Protein 3GFO (pdb70)

Sequence (251 aa):
EDYILKVEELNYNYSDGTHALKGINMNIKRGEVTAILGGNGVGKSTLFQNFNGILKPSSGRILFDNKPIDYSRKGIMKLRESIGIVFQDPDNQLFSASVYQDVSFGAVNMKLPEDEIRKRVDNALKRTGIEHLKDKPTHCLSFGQKKRRVAIAGVLVMEPKVLILDEPTAGLDPMGVSEEIMKLLVEMQKELGITIIIATH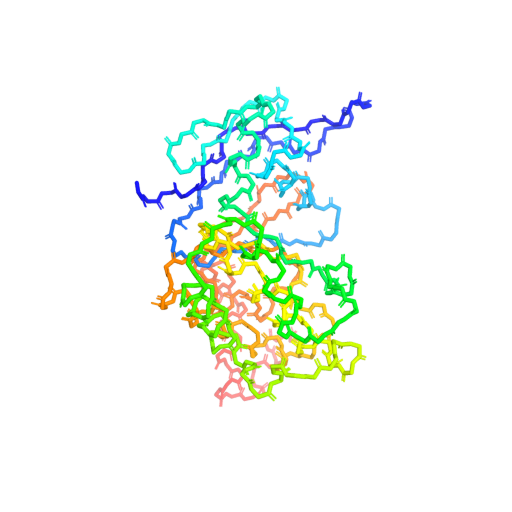DIDIVPLYCDNVFVMKEGRVILQGNPKEVFAEKEVIRKVNLRLPRIGHLMEI

CATH classification: 3.40.50.300

Solvent-accessible surface area: 13291 Å² total; per-residue (Å²): 97,107,68,1,0,35,2,60,100,0,42,23,51,87,128,120,44,79,120,18,1,53,37,1,68,2,68,0,87,82,32,39,2,0,0,0,0,11,40,137,80,17,17,28,76,9,0,22,56,0,0,11,11,100,29,123,4,65,62,42,118,3,16,11,31,80,123,91,17,81,87,62,190,143,7,24,89,130,8,103,119,13,9,8,57,0,88,80,50,0,82,106,49,29,108,97,32,24,0,56,107,13,1,7,114,22,0,89,118,80,202,40,88,92,95,90,17,125,144,55,0,50,57,3,2,134,69,0,46,2,96,137,9,78,121,104,50,5,130,76,16,65,64,12,55,36,0,20,0,3,0,0,18,22,14,2,71,110,13,88,0,0,6,0,62,14,0,20,24,62,38,88,76,139,9,6,23,102,0,0,124,30,0,38,77,0,23,155,102,72,46,10,1,0,0,0,9,2,100,29,93,107,35,0,4,70,65,10,71,15,0,6,25,3,122,124,2,124,32,93,98,104,22,64,5,102,135,34,41,48,145,56,17,81,45,88,112,40,50,137,202,105,63,123,50,0,86,68,106,103,178

Radius of gyration: 19.28 Å; Cα contacts (8 Å, |Δi|>4): 465; chains: 1; bounding box: 46×48×52 Å

Nearest PDB structures (foldseek):
  3gfo-assembly1_A  TM=1.004E+00  e=2.307E-52  Clostridium perfringens ATCC 13124
  5x40-assembly1_B  TM=8.269E-01  e=1.815E-27  Rhodobacter capsulatus
  5x41-assembly2_D  TM=8.631E-01  e=3.582E-26  Rhodobacter capsulatus
  5x41-assembly1_B  TM=8.978E-01  e=2.276E-25  Rhodobacter capsulatus
  1oxv-assembly3_D  TM=9.050E-01  e=1.499E-20  Saccharolobus solfataricus

Structure (mmCIF, N/CA/C/O backbone):
data_3GFO
#
_entry.id   3GFO
#
_cell.length_a   113.701
_cell.length_b   57.578
_cell.length_c   41.245
_cell.angle_alpha   90.000
_cell.angle_beta   103.390
_cell.angle_gamma   90.000
#
_symmetry.space_group_name_H-M   'C 1 2 1'
#
loop_
_entity.id
_entity.type
_entity.pdbx_description
1 polymer 'Cobalt import ATP-binding protein cbiO 1'
2 non-polymer 'SULFATE ION'
3 water water
#
loop_
_atom_site.group_PDB
_atom_site.id
_atom_site.type_symbol
_atom_site.label_atom_id
_atom_site.label_alt_id
_atom_site.label_comp_id
_atom_site.label_asym_id
_atom_site.label_entity_id
_atom_site.label_seq_id
_atom_site.pdbx_PDB_ins_code
_atom_site.Cartn_x
_atom_site.Cartn_y
_atom_site.Cartn_z
_atom_site.occupancy
_atom_site.B_iso_or_equiv
_atom_site.auth_seq_id
_atom_site.auth_comp_id
_atom_site.auth_asym_id
_atom_site.auth_atom_id
_atom_site.pdbx_PDB_model_num
ATOM 1 N N . GLU A 1 4 ? -15.457 -8.539 -22.973 1.00 51.70 2 GLU A N 1
ATOM 2 C CA . GLU A 1 4 ? -16.670 -9.147 -22.341 1.00 51.53 2 GLU A CA 1
ATOM 3 C C . GLU A 1 4 ? -16.491 -9.399 -20.830 1.00 51.21 2 GLU A C 1
ATOM 4 O O . GLU A 1 4 ? -17.476 -9.718 -20.132 1.00 51.36 2 GLU A O 1
ATOM 6 N N . ASP A 1 5 ? -15.248 -9.267 -20.339 1.00 49.92 3 ASP A N 1
ATOM 7 C CA . ASP A 1 5 ? -14.950 -9.375 -18.898 1.00 48.44 3 ASP A CA 1
ATOM 8 C C . ASP A 1 5 ? -15.526 -8.161 -18.151 1.00 46.35 3 ASP A C 1
ATOM 9 O O . ASP A 1 5 ? -16.289 -8.330 -17.204 1.00 45.88 3 ASP A O 1
ATOM 14 N N . TYR A 1 6 ? -15.175 -6.949 -18.577 1.00 44.13 4 TYR A N 1
ATOM 15 C CA . TYR A 1 6 ? -15.538 -5.754 -17.804 1.00 42.82 4 TYR A CA 1
ATOM 16 C C . TYR A 1 6 ? -16.659 -4.910 -18.390 1.00 41.97 4 TYR A C 1
ATOM 17 O O . TYR A 1 6 ? -16.522 -4.321 -19.464 1.00 42.19 4 TYR A O 1
ATOM 26 N N . ILE A 1 7 ? -17.755 -4.826 -17.650 1.00 40.35 5 ILE A N 1
ATOM 27 C CA . ILE A 1 7 ? -18.847 -3.955 -18.024 1.00 39.73 5 ILE A CA 1
ATOM 28 C C . ILE A 1 7 ? -18.541 -2.433 -17.776 1.00 39.16 5 ILE A C 1
ATOM 29 O O . ILE A 1 7 ? -19.074 -1.581 -18.481 1.00 39.50 5 ILE A O 1
ATOM 34 N N . LEU A 1 8 ? -17.664 -2.116 -16.811 1.00 37.49 6 LEU A N 1
ATOM 35 C CA . LEU A 1 8 ? -17.098 -0.770 -16.628 1.00 36.61 6 LEU A CA 1
ATOM 36 C C . LEU A 1 8 ? -15.606 -0.841 -16.329 1.00 36.10 6 LEU A C 1
ATOM 37 O O . LEU A 1 8 ? -15.181 -1.592 -15.448 1.00 35.05 6 LEU A O 1
ATOM 42 N N . LYS A 1 9 ? -14.821 -0.045 -17.049 1.00 35.49 7 LYS A N 1
ATOM 43 C CA . LYS A 1 9 ? -13.440 0.195 -16.673 1.00 36.10 7 LYS A CA 1
ATOM 44 C C . LYS A 1 9 ? -13.332 1.684 -16.464 1.00 35.51 7 LYS A C 1
ATOM 45 O O . LYS A 1 9 ? -13.673 2.475 -17.356 1.00 34.79 7 LYS A O 1
ATOM 51 N N . VAL A 1 10 ? -12.885 2.045 -15.261 1.00 35.00 8 VAL A N 1
ATOM 52 C CA . VAL A 1 10 ? -12.578 3.418 -14.915 1.00 34.64 8 VAL A CA 1
ATOM 53 C C . VAL A 1 10 ? -11.059 3.567 -14.978 1.00 34.78 8 VAL A C 1
ATOM 54 O O . VAL A 1 10 ? -10.332 2.924 -14.220 1.00 33.89 8 VAL A O 1
ATOM 58 N N . GLU A 1 11 ? -10.584 4.403 -15.889 1.00 35.27 9 GLU A N 1
ATOM 59 C CA . GLU A 1 11 ? -9.141 4.542 -16.104 1.00 36.94 9 GLU A CA 1
ATOM 60 C C . GLU A 1 11 ? -8.656 5.918 -15.685 1.00 36.73 9 GLU A C 1
ATOM 61 O O . GLU A 1 11 ? -9.087 6.909 -16.256 1.00 35.89 9 GLU A O 1
ATOM 67 N N . GLU A 1 12 ? -7.750 5.962 -14.708 1.00 38.01 10 GLU A N 1
ATOM 68 C CA . GLU A 1 12 ? -7.210 7.230 -14.145 1.00 39.46 10 GLU A CA 1
ATOM 69 C C . GLU A 1 12 ? -8.229 8.381 -14.055 1.00 39.14 10 GLU A C 1
ATOM 70 O O . GLU A 1 12 ? -8.000 9.495 -14.565 1.00 39.64 10 GLU A O 1
ATOM 76 N N . LEU A 1 13 ? -9.358 8.112 -13.410 1.00 39.17 11 LEU A N 1
ATOM 77 C CA . LEU A 1 13 ? -10.417 9.097 -13.363 1.00 39.09 11 LEU A CA 1
ATOM 78 C C . LEU A 1 13 ? -10.196 10.130 -12.286 1.00 39.13 11 LEU A C 1
ATOM 79 O O . LEU A 1 13 ? -9.923 9.797 -11.123 1.00 38.57 11 LEU A O 1
ATOM 84 N N . ASN A 1 14 ? -10.370 11.383 -12.699 1.00 38.83 12 ASN A N 1
ATOM 85 C CA . ASN A 1 14 ? -10.409 12.501 -11.779 1.00 39.03 12 ASN A CA 1
ATOM 86 C C . ASN A 1 14 ? -11.688 13.292 -11.946 1.00 38.90 12 ASN A C 1
ATOM 87 O O . ASN A 1 14 ? -12.195 13.483 -13.052 1.00 38.26 12 ASN A O 1
ATOM 92 N N . TYR A 1 15 ? -12.238 13.715 -10.827 1.00 38.98 13 TYR A N 1
ATOM 93 C CA . TYR A 1 15 ? -13.343 14.622 -10.914 1.00 39.94 13 TYR A CA 1
ATOM 94 C C . TYR A 1 15 ? -13.185 15.796 -9.955 1.00 40.16 13 TYR A C 1
ATOM 95 O O . TYR A 1 15 ? -12.924 15.611 -8.766 1.00 40.23 13 TYR A O 1
ATOM 104 N N . ASN A 1 16 ? -13.353 16.993 -10.504 1.00 40.73 14 ASN A N 1
ATOM 105 C CA . ASN A 1 16 ? -13.404 18.228 -9.729 1.00 41.03 14 ASN A CA 1
ATOM 106 C C . ASN A 1 16 ? -14.717 18.923 -10.015 1.00 41.27 14 ASN A C 1
ATOM 107 O O . ASN A 1 16 ? -15.114 19.039 -11.171 1.00 40.73 14 ASN A O 1
ATOM 112 N N . TYR A 1 17 ? -15.403 19.359 -8.961 1.00 41.44 15 TYR A N 1
ATOM 113 C CA . TYR A 1 17 ? -16.588 20.188 -9.129 1.00 42.27 15 TYR A CA 1
ATOM 114 C C . TYR A 1 17 ? -16.229 21.498 -9.816 1.00 42.62 15 TYR A C 1
ATOM 115 O O . TYR A 1 17 ? -15.057 21.883 -9.864 1.00 42.36 15 TYR A O 1
ATOM 124 N N . SER A 1 18 ? -17.241 22.163 -10.363 1.00 43.83 16 SER A N 1
ATOM 125 C CA . SER A 1 18 ? -17.027 23.389 -11.136 1.00 45.12 16 SER A CA 1
ATOM 126 C C . SER A 1 18 ? -16.506 24.542 -10.263 1.00 45.55 16 SER A C 1
ATOM 127 O O . SER A 1 18 ? -15.871 25.475 -10.781 1.00 45.69 16 SER A O 1
ATOM 130 N N . ASP A 1 19 ? -16.739 24.459 -8.946 1.00 45.53 17 ASP A N 1
ATOM 131 C CA . ASP A 1 19 ? -16.126 25.406 -8.005 1.00 45.70 17 ASP A CA 1
ATOM 132 C C . ASP A 1 19 ? -14.612 25.148 -7.797 1.00 45.31 17 ASP A C 1
ATOM 133 O O . ASP A 1 19 ? -13.934 25.955 -7.167 1.00 44.97 17 ASP A O 1
ATOM 138 N N . GLY A 1 20 ? -14.092 24.035 -8.323 1.00 44.81 18 GLY A N 1
ATOM 139 C CA . GLY A 1 20 ? -12.667 23.691 -8.168 1.00 44.46 18 GLY A CA 1
ATOM 140 C C . GLY A 1 20 ? -12.353 22.614 -7.122 1.00 44.53 18 GLY A C 1
ATOM 141 O O . GLY A 1 20 ? -11.210 22.150 -7.040 1.00 44.41 18 GLY A O 1
ATOM 142 N N . THR A 1 21 ? -13.350 22.235 -6.312 1.00 43.92 19 THR A N 1
ATOM 143 C CA . THR A 1 21 ? -13.224 21.116 -5.366 1.00 43.91 19 THR A CA 1
ATOM 144 C C . THR A 1 21 ? -12.841 19.777 -6.058 1.00 43.90 19 THR A C 1
ATOM 145 O O . THR A 1 21 ? -13.610 19.251 -6.876 1.00 43.93 19 THR A O 1
ATOM 149 N N . HIS A 1 22 ? -11.657 19.253 -5.714 1.00 43.59 20 HIS A N 1
ATOM 150 C CA . HIS A 1 22 ? -11.154 17.945 -6.173 1.00 44.02 20 HIS A CA 1
ATOM 151 C C . HIS A 1 22 ? -11.868 16.800 -5.457 1.00 43.12 20 HIS A C 1
ATOM 152 O O . HIS A 1 22 ? -11.577 16.515 -4.306 1.00 43.84 20 HIS A O 1
ATOM 159 N N . ALA A 1 23 ? -12.794 16.132 -6.120 1.00 42.37 21 ALA A N 1
ATOM 160 C CA . ALA A 1 23 ? -13.600 15.106 -5.438 1.00 40.96 21 ALA A CA 1
ATOM 161 C C . ALA A 1 23 ? -13.061 13.669 -5.606 1.00 40.37 21 ALA A C 1
ATOM 162 O O . ALA A 1 23 ? -12.989 12.915 -4.636 1.00 40.91 21 ALA A O 1
ATOM 164 N N . LEU A 1 24 ? -12.664 13.300 -6.818 1.00 39.37 22 LEU A N 1
ATOM 165 C CA . LEU A 1 24 ? -12.123 11.956 -7.083 1.00 38.43 22 LEU A CA 1
ATOM 166 C C . LEU A 1 24 ? -10.728 12.068 -7.658 1.00 38.39 22 LEU A C 1
ATOM 167 O O . LEU A 1 24 ? -10.473 12.892 -8.544 1.00 38.25 22 LEU A O 1
ATOM 172 N N . LYS A 1 25 ? -9.828 11.236 -7.161 1.00 38.59 23 LYS A N 1
ATOM 173 C CA . LYS A 1 25 ? -8.439 11.302 -7.563 1.00 39.83 23 LYS A CA 1
ATOM 174 C C . LYS A 1 25 ? -7.890 9.955 -8.049 1.00 39.85 23 LYS A C 1
ATOM 175 O O . LYS A 1 25 ? -8.040 8.921 -7.365 1.00 39.60 23 LYS A O 1
ATOM 181 N N . GLY A 1 26 ? -7.258 9.983 -9.225 1.00 39.67 24 GLY A N 1
ATOM 182 C CA . GLY A 1 26 ? -6.661 8.793 -9.857 1.00 39.55 24 GLY A CA 1
ATOM 183 C C . GLY A 1 26 ? -7.372 7.471 -9.607 1.00 39.05 24 GLY A C 1
ATOM 184 O O . GLY A 1 26 ? -6.750 6.478 -9.188 1.00 39.93 24 GLY A O 1
ATOM 185 N N . ILE A 1 27 ? -8.674 7.452 -9.861 1.00 37.86 25 ILE A N 1
ATOM 186 C CA . ILE A 1 27 ? -9.460 6.245 -9.657 1.00 36.95 25 ILE A CA 1
ATOM 187 C C . ILE A 1 27 ? -9.336 5.269 -10.826 1.00 36.61 25 ILE A C 1
ATOM 188 O O . ILE A 1 27 ? -9.625 5.612 -11.978 1.00 36.03 25 ILE A O 1
ATOM 193 N N . ASN A 1 28 ? -8.873 4.065 -10.486 1.00 36.42 26 ASN A N 1
ATOM 194 C CA . ASN A 1 28 ? -8.815 2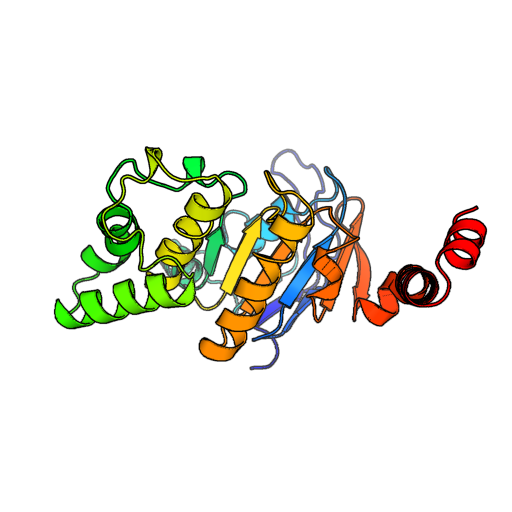.912 -11.371 1.00 36.42 26 ASN A CA 1
ATOM 195 C C . ASN A 1 28 ? -9.645 1.765 -10.817 1.00 35.84 26 ASN A C 1
ATOM 196 O O . ASN A 1 28 ? -9.400 1.288 -9.729 1.00 36.09 26 ASN A O 1
ATOM 201 N N . MET A 1 29 ? -10.638 1.331 -11.578 1.00 35.19 27 MET A N 1
ATOM 202 C CA . MET A 1 29 ? -11.654 0.432 -11.059 1.00 34.16 27 MET A CA 1
ATOM 203 C C . MET A 1 29 ? -12.094 -0.438 -12.217 1.00 33.76 27 MET A C 1
ATOM 204 O O . MET A 1 29 ? -12.507 0.075 -13.250 1.00 33.74 27 MET A O 1
ATOM 209 N N . ASN A 1 30 ? -11.963 -1.752 -12.076 1.00 33.65 28 ASN A N 1
ATOM 210 C CA . ASN A 1 30 ? -12.402 -2.658 -13.125 1.00 33.12 28 ASN A CA 1
ATOM 211 C C . ASN A 1 30 ? -13.542 -3.513 -12.615 1.00 33.29 28 ASN A C 1
ATOM 212 O O . ASN A 1 30 ? -13.333 -4.372 -11.762 1.00 33.94 28 ASN A O 1
ATOM 217 N N . ILE A 1 31 ? -14.742 -3.282 -13.142 1.00 33.01 29 ILE A N 1
ATOM 218 C CA . ILE A 1 31 ? -15.938 -3.961 -12.677 1.00 32.76 29 ILE A CA 1
ATOM 219 C C . ILE A 1 31 ? -16.403 -5.072 -13.630 1.00 32.98 29 ILE A C 1
ATOM 220 O O . ILE A 1 31 ? -16.740 -4.821 -14.807 1.00 32.71 29 ILE A O 1
ATOM 225 N N . LYS A 1 32 ? -16.408 -6.302 -13.112 1.00 32.29 30 LYS A N 1
ATOM 226 C CA . LYS A 1 32 ? -16.637 -7.450 -13.959 1.00 32.29 30 LYS A CA 1
ATOM 227 C C . LYS A 1 32 ? -18.111 -7.619 -14.280 1.00 31.73 30 LYS A C 1
ATOM 228 O O . LYS A 1 32 ? -18.983 -7.399 -13.430 1.00 32.19 30 LYS A O 1
ATOM 234 N N . ARG A 1 33 ? -18.369 -7.998 -15.523 1.00 30.94 31 ARG A N 1
ATOM 235 C CA . ARG A 1 33 ? -19.693 -8.356 -15.989 1.00 31.11 31 ARG A CA 1
ATOM 236 C C . ARG A 1 33 ? -20.215 -9.532 -15.193 1.00 30.01 31 ARG A C 1
ATOM 237 O O . ARG A 1 33 ? -19.472 -10.441 -14.891 1.00 29.86 31 ARG A O 1
ATOM 245 N N . GLY A 1 34 ? -21.495 -9.499 -14.837 1.00 30.06 32 GLY A N 1
ATOM 246 C CA . GLY A 1 34 ? -22.164 -10.624 -14.156 1.00 29.29 32 GLY A CA 1
ATOM 247 C C . GLY A 1 34 ? -21.650 -10.994 -12.765 1.00 29.38 32 GLY A C 1
ATOM 248 O O . GLY A 1 34 ? -21.860 -12.111 -12.314 1.00 28.84 32 GLY A O 1
ATOM 249 N N . GLU A 1 35 ? -20.974 -10.059 -12.098 1.00 28.83 33 GLU A N 1
ATOM 250 C CA . GLU A 1 35 ? -20.606 -10.186 -10.693 1.00 28.90 33 GLU A CA 1
ATOM 251 C C . GLU A 1 35 ? -21.405 -9.198 -9.834 1.00 28.41 33 GLU A C 1
ATOM 252 O O . GLU A 1 35 ? -22.022 -8.237 -10.354 1.00 28.17 33 GLU A O 1
ATOM 258 N N . VAL A 1 36 ? -21.387 -9.434 -8.524 1.00 27.20 34 VAL A N 1
ATOM 259 C CA . VAL A 1 36 ? -21.835 -8.434 -7.567 1.00 26.59 34 VAL A CA 1
ATOM 260 C C . VAL A 1 36 ? -20.634 -7.733 -6.997 1.00 27.08 34 VAL A C 1
ATOM 261 O O . VAL A 1 36 ? -19.812 -8.348 -6.320 1.00 27.91 34 VAL A O 1
ATOM 265 N N . THR A 1 37 ? -20.559 -6.431 -7.263 1.00 27.61 35 THR A N 1
ATOM 266 C CA . THR A 1 37 ? -19.501 -5.578 -6.781 1.00 27.71 35 THR A CA 1
ATOM 267 C C . THR A 1 37 ? -20.130 -4.524 -5.852 1.00 28.70 35 THR A C 1
ATOM 268 O O . THR A 1 37 ? -21.200 -3.977 -6.156 1.00 28.83 35 THR A O 1
ATOM 272 N N . ALA A 1 38 ? -19.451 -4.228 -4.746 1.00 28.18 36 ALA A N 1
ATOM 273 C CA . ALA A 1 38 ? -19.829 -3.137 -3.889 1.00 28.43 36 ALA A CA 1
ATOM 274 C C . ALA A 1 38 ? -18.710 -2.112 -3.710 1.00 28.90 36 ALA A C 1
ATOM 275 O O . ALA A 1 38 ? -17.521 -2.450 -3.707 1.00 28.13 36 ALA A O 1
ATOM 277 N N . ILE A 1 39 ? -19.133 -0.854 -3.567 1.00 28.62 37 ILE A N 1
ATOM 278 C CA . ILE A 1 39 ? -18.270 0.271 -3.258 1.00 28.77 37 ILE A CA 1
ATOM 279 C C . ILE A 1 39 ? -18.627 0.745 -1.857 1.00 28.88 37 ILE A C 1
ATOM 280 O O . ILE A 1 39 ? -19.765 1.126 -1.594 1.00 29.31 37 ILE A O 1
ATOM 285 N N . LEU A 1 40 ? -17.641 0.688 -0.970 1.00 28.86 38 LEU A N 1
ATOM 286 C CA . LEU A 1 40 ? -17.851 0.773 0.450 1.00 29.97 38 LEU A CA 1
ATOM 287 C C . LEU A 1 40 ? -17.151 1.979 1.039 1.00 30.51 38 LEU A C 1
ATOM 288 O O . LEU A 1 40 ? -16.098 2.401 0.566 1.00 31.00 38 LEU A O 1
ATOM 293 N N . GLY A 1 41 ? -17.725 2.508 2.104 1.00 31.68 39 GLY A N 1
ATOM 294 C CA . GLY A 1 41 ? -17.156 3.665 2.770 1.00 32.26 39 GLY A CA 1
ATOM 295 C C . GLY A 1 41 ? -18.270 4.436 3.407 1.00 33.57 39 GLY A C 1
ATOM 296 O O . GLY A 1 41 ? -19.428 4.383 2.945 1.00 33.70 39 GLY A O 1
ATOM 297 N N . GLY A 1 42 ? -17.930 5.172 4.461 1.00 34.21 40 GLY A N 1
ATOM 298 C CA . GLY A 1 42 ? -18.881 6.059 5.091 1.00 34.63 40 GLY A CA 1
ATOM 299 C C . GLY A 1 42 ? -19.084 7.258 4.203 1.00 35.79 40 GLY A C 1
ATOM 300 O O . GLY A 1 42 ? -18.365 7.450 3.210 1.00 35.55 40 GLY A O 1
ATOM 301 N N . ASN A 1 43 ? -20.077 8.059 4.565 1.00 36.67 41 ASN A N 1
ATOM 302 C CA . ASN A 1 43 ? -20.352 9.353 3.940 1.00 37.95 41 ASN A CA 1
ATOM 303 C C . ASN A 1 43 ? -19.107 10.195 3.660 1.00 37.66 41 ASN A C 1
ATOM 304 O O . ASN A 1 43 ? -18.141 10.115 4.408 1.00 37.92 41 ASN A O 1
ATOM 309 N N . GLY A 1 44 ? -19.159 11.030 2.619 1.00 37.33 42 GLY A N 1
ATOM 310 C CA . GLY A 1 44 ? -18.094 12.000 2.345 1.00 37.05 42 GLY A CA 1
ATOM 311 C C . GLY A 1 44 ? -16.917 11.366 1.640 1.00 37.19 42 GLY A C 1
ATOM 312 O O . GLY A 1 44 ? -15.918 12.012 1.329 1.00 37.55 42 GLY A O 1
ATOM 313 N N . VAL A 1 45 ? -17.050 10.078 1.372 1.00 37.18 43 VAL A N 1
ATOM 314 C CA . VAL A 1 45 ? -15.984 9.304 0.796 1.00 36.18 43 VAL A CA 1
ATOM 315 C C . VAL A 1 45 ? -15.964 9.470 -0.737 1.00 36.13 43 VAL A C 1
ATOM 316 O O . VAL A 1 45 ? -14.908 9.390 -1.363 1.00 36.09 43 VAL A O 1
ATOM 320 N N . GLY A 1 46 ? -17.124 9.749 -1.332 1.00 35.75 44 GLY A N 1
ATOM 321 C CA . GLY A 1 46 ? -17.189 10.121 -2.753 1.00 35.05 44 GLY A CA 1
ATOM 322 C C . GLY A 1 46 ? -17.965 9.147 -3.635 1.00 34.95 44 GLY A C 1
ATOM 323 O O . GLY A 1 46 ? -17.901 9.219 -4.868 1.00 35.88 44 GLY A O 1
ATOM 324 N N . LYS A 1 47 ? -18.704 8.243 -3.002 1.00 34.28 45 LYS A N 1
ATOM 325 C CA . LYS A 1 47 ? -19.521 7.222 -3.680 1.00 33.14 45 LYS A CA 1
ATOM 326 C C . LYS A 1 47 ? -20.534 7.825 -4.648 1.00 33.27 45 LYS A C 1
ATOM 327 O O . LYS A 1 47 ? -20.636 7.378 -5.792 1.00 32.68 45 LYS A O 1
ATOM 333 N N . SER A 1 48 ? -21.266 8.854 -4.225 1.00 33.24 46 SER A N 1
ATOM 334 C CA . SER A 1 48 ? -22.214 9.453 -5.168 1.00 34.51 46 SER A CA 1
ATOM 335 C C . SER A 1 48 ? -21.527 10.134 -6.345 1.00 33.88 46 SER A C 1
ATOM 336 O O . SER A 1 48 ? -22.052 10.109 -7.463 1.00 34.40 46 SER A O 1
ATOM 339 N N . THR A 1 49 ? -20.360 10.727 -6.105 1.00 33.32 47 THR A N 1
ATOM 340 C CA . THR A 1 49 ? -19.626 11.368 -7.193 1.00 33.31 47 THR A CA 1
ATOM 341 C C . THR A 1 49 ? -19.187 10.300 -8.202 1.00 32.73 47 THR A C 1
ATOM 342 O O . THR A 1 49 ? -19.283 10.498 -9.401 1.00 32.36 47 THR A O 1
ATOM 346 N N . LEU A 1 50 ? -18.729 9.158 -7.707 1.00 32.39 48 LEU A N 1
ATOM 347 C CA . LEU A 1 50 ? -18.316 8.099 -8.599 1.00 32.59 48 LEU A CA 1
ATOM 348 C C . LEU A 1 50 ? -19.490 7.570 -9.439 1.00 32.54 48 LEU A C 1
ATOM 349 O O . LEU A 1 50 ? -19.375 7.447 -10.650 1.00 32.76 48 LEU A O 1
ATOM 354 N N . PHE A 1 51 ? -20.607 7.274 -8.778 1.00 32.50 49 PHE A N 1
ATOM 355 C CA . PHE A 1 51 ? -21.815 6.745 -9.417 1.00 32.82 49 PHE A CA 1
ATOM 356 C C . PHE A 1 51 ? -22.465 7.700 -10.425 1.00 32.52 49 PHE A C 1
ATOM 357 O O . PHE A 1 51 ? -23.104 7.258 -11.380 1.00 32.16 49 PHE A O 1
ATOM 365 N N . GLN A 1 52 ? -22.311 9.001 -10.207 1.00 32.88 50 GLN A N 1
ATOM 366 C CA . GLN A 1 52 ? -22.829 9.977 -11.163 1.00 33.54 50 GLN A CA 1
ATOM 367 C C . GLN A 1 52 ? -22.017 10.011 -12.439 1.00 34.14 50 GLN A C 1
ATOM 368 O O . GLN A 1 52 ? -22.561 10.293 -13.495 1.00 34.89 50 GLN A O 1
ATOM 374 N N . ASN A 1 53 ? -20.712 9.748 -12.341 1.00 34.25 51 ASN A N 1
ATOM 375 C CA . ASN A 1 53 ? -19.906 9.555 -13.524 1.00 34.28 51 ASN A CA 1
ATOM 376 C C . ASN A 1 53 ? -20.373 8.322 -14.304 1.00 34.78 51 ASN A C 1
ATOM 377 O O . ASN A 1 53 ? -20.476 8.405 -15.522 1.00 34.67 51 ASN A O 1
ATOM 382 N N . PHE A 1 54 ? -20.696 7.209 -13.609 1.00 34.61 52 PHE A N 1
ATOM 383 C CA . PHE A 1 54 ? -21.063 5.951 -14.284 1.00 34.37 52 PHE A CA 1
ATOM 384 C C . PHE A 1 54 ? -22.209 6.146 -15.251 1.00 35.50 52 PHE A C 1
ATOM 385 O O . PHE A 1 54 ? -22.180 5.591 -16.354 1.00 35.81 52 PHE A O 1
ATOM 393 N N . ASN A 1 55 ? -23.245 6.871 -14.816 1.00 35.78 53 ASN A N 1
ATOM 394 C CA . ASN A 1 55 ? -24.428 7.068 -15.654 1.00 36.43 53 ASN A CA 1
ATOM 395 C C . ASN A 1 55 ? -24.448 8.435 -16.345 1.00 36.52 53 ASN A C 1
ATOM 396 O O . ASN A 1 55 ? -25.471 8.889 -16.837 1.00 36.70 53 ASN A O 1
ATOM 401 N N . GLY A 1 56 ? -23.299 9.088 -16.375 1.00 37.17 54 GLY A N 1
ATOM 402 C CA . GLY A 1 56 ? -23.122 10.246 -17.223 1.00 37.82 54 GLY A CA 1
ATOM 403 C C . GLY A 1 56 ? -23.640 11.566 -16.697 1.00 38.27 54 GLY A C 1
ATOM 404 O O . GLY A 1 56 ? -23.455 12.576 -17.350 1.00 38.73 54 GLY A O 1
ATOM 405 N N . ILE A 1 57 ? -24.284 11.602 -15.535 1.00 38.87 55 ILE A N 1
ATOM 406 C CA . ILE A 1 57 ? -24.734 12.902 -15.069 1.00 39.62 55 ILE A CA 1
ATOM 407 C C . ILE A 1 57 ? -23.512 13.831 -14.829 1.00 39.49 55 ILE A C 1
ATOM 408 O O . ILE A 1 57 ? -23.590 15.019 -15.064 1.00 39.38 55 ILE A O 1
ATOM 413 N N . LEU A 1 58 ? -22.392 13.265 -14.398 1.00 39.22 56 LEU A N 1
ATOM 414 C CA . LEU A 1 58 ? -21.124 13.987 -14.377 1.00 39.25 56 LEU A CA 1
ATOM 415 C C . LEU A 1 58 ? -20.180 13.438 -15.447 1.00 39.91 56 LEU A C 1
ATOM 416 O O . LEU A 1 58 ? -20.309 12.277 -15.862 1.00 39.86 56 LEU A O 1
ATOM 421 N N . LYS A 1 59 ? -19.256 14.290 -15.894 1.00 40.26 57 LYS A N 1
ATOM 422 C CA . LYS A 1 59 ? -18.232 13.936 -16.861 1.00 41.24 57 LYS A CA 1
ATOM 423 C C . LYS A 1 59 ? -16.839 14.138 -16.237 1.00 40.94 57 LYS A C 1
ATOM 424 O O . LYS A 1 59 ? -16.586 15.160 -15.595 1.00 41.00 57 LYS A O 1
ATOM 430 N N . PRO A 1 60 ? -15.937 13.160 -16.408 1.00 41.00 58 PRO A N 1
ATOM 431 C CA . PRO A 1 60 ? -14.645 13.229 -15.717 1.00 4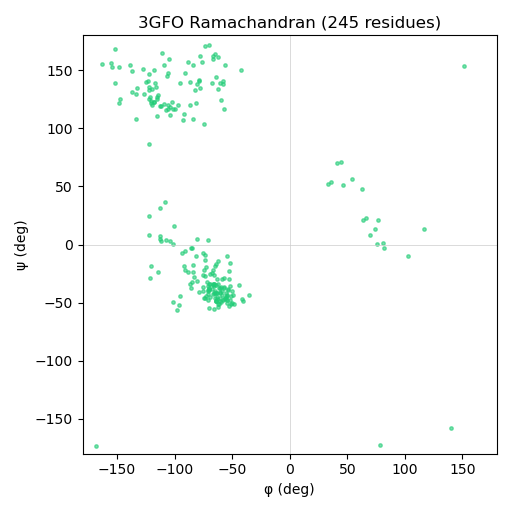1.27 58 PRO A CA 1
ATOM 432 C C . PRO A 1 60 ? -13.821 14.413 -16.166 1.00 41.83 58 PRO A C 1
ATOM 433 O O . PRO A 1 60 ? -13.869 14.785 -17.342 1.00 42.31 58 PRO A O 1
ATOM 437 N N . SER A 1 61 ? -13.076 15.007 -15.241 1.00 41.72 59 SER A N 1
ATOM 438 C CA . SER A 1 61 ? -12.251 16.147 -15.582 1.00 42.04 59 SER A CA 1
ATOM 439 C C . SER A 1 61 ? -11.030 15.655 -16.340 1.00 41.88 59 SER A C 1
ATOM 440 O O . SER A 1 61 ? -10.616 16.274 -17.326 1.00 41.81 59 SER A O 1
ATOM 443 N N . SER A 1 62 ? -10.491 14.530 -15.880 1.00 41.26 60 SER A N 1
ATOM 444 C CA . SER A 1 62 ? -9.364 13.855 -16.514 1.00 40.76 60 SER A CA 1
ATOM 445 C C . SER A 1 62 ? -9.625 12.343 -16.486 1.00 39.94 60 SER A C 1
ATOM 446 O O . SER A 1 62 ? -10.351 11.858 -15.607 1.00 39.66 60 SER A O 1
ATOM 449 N N . GLY A 1 63 ? -9.030 11.596 -17.421 1.00 38.92 61 GLY A N 1
ATOM 450 C CA . GLY A 1 63 ? -9.210 10.142 -17.487 1.00 37.19 61 GLY A CA 1
ATOM 451 C C . GLY A 1 63 ? -10.533 9.750 -18.115 1.00 37.16 61 GLY A C 1
ATOM 452 O O . GLY A 1 63 ? -11.260 10.598 -18.645 1.00 37.04 61 GLY A O 1
ATOM 453 N N . ARG A 1 64 ? -10.866 8.464 -18.083 1.00 36.72 62 ARG A N 1
ATOM 454 C CA . ARG A 1 64 ? -12.078 8.008 -18.774 1.00 36.65 62 ARG A CA 1
ATOM 455 C C . ARG A 1 64 ? -12.754 6.764 -18.200 1.00 35.48 62 ARG A C 1
ATOM 456 O O . ARG A 1 64 ? -12.210 6.078 -17.341 1.00 34.31 62 ARG A O 1
ATOM 464 N N . ILE A 1 65 ? -13.967 6.518 -18.691 1.00 34.96 63 ILE A N 1
ATOM 465 C CA . ILE A 1 65 ? -14.740 5.342 -18.360 1.00 34.27 63 ILE A CA 1
ATOM 466 C C . ILE A 1 65 ? -15.097 4.565 -19.623 1.00 34.23 63 ILE A C 1
ATOM 467 O O . ILE A 1 65 ? -15.660 5.119 -20.543 1.00 33.70 63 ILE A O 1
ATOM 472 N N . LEU A 1 66 ? -14.759 3.279 -19.674 1.00 34.69 64 LEU A N 1
ATOM 473 C CA . LEU A 1 66 ? -15.317 2.421 -20.720 1.00 34.90 64 LEU A CA 1
ATOM 474 C C . LEU A 1 66 ? -16.524 1.653 -20.193 1.00 35.14 64 LEU A C 1
ATOM 475 O O . LEU A 1 66 ? -16.427 0.899 -19.236 1.00 34.80 64 LEU A O 1
ATOM 480 N N . PHE A 1 67 ? -17.668 1.872 -20.830 1.00 36.00 65 PHE A N 1
ATOM 481 C CA . PHE A 1 67 ? -18.882 1.146 -20.529 1.00 36.80 65 PHE A CA 1
ATOM 482 C C . PHE A 1 67 ? -19.210 0.146 -21.634 1.00 37.75 65 PHE A C 1
ATOM 483 O O . PHE A 1 67 ? -19.503 0.541 -22.778 1.00 37.75 65 PHE A O 1
ATOM 491 N N . ASP A 1 68 ? -19.187 -1.143 -21.289 1.00 38.73 66 ASP A N 1
ATOM 492 C CA . ASP A 1 68 ? -19.519 -2.213 -22.245 1.00 39.86 66 ASP A CA 1
ATOM 493 C C . ASP A 1 68 ? -18.491 -2.162 -23.344 1.00 40.09 66 ASP A C 1
ATOM 494 O O . ASP A 1 68 ? -18.842 -2.113 -24.516 1.00 40.43 66 ASP A O 1
ATOM 499 N N . ASN A 1 69 ? -17.230 -2.095 -22.934 1.00 40.57 67 ASN A N 1
ATOM 500 C CA . ASN A 1 69 ? -16.074 -2.125 -23.824 1.00 41.13 67 ASN A CA 1
ATOM 501 C C . ASN A 1 69 ? -15.852 -0.891 -24.714 1.00 40.19 67 ASN A C 1
ATOM 502 O O . ASN A 1 69 ? -14.988 -0.916 -25.595 1.00 40.14 67 ASN A O 1
ATOM 507 N N . LYS A 1 70 ? -16.624 0.171 -24.493 1.00 38.98 68 LYS A N 1
ATOM 508 C CA . LYS A 1 70 ? -16.602 1.319 -25.394 1.00 38.19 68 LYS A CA 1
ATOM 509 C C . LYS A 1 70 ? -16.597 2.628 -24.615 1.00 36.92 68 LYS A C 1
ATOM 510 O O . LYS A 1 70 ? -17.179 2.699 -23.534 1.00 36.44 68 LYS A O 1
ATOM 516 N N . PRO A 1 71 ? -15.965 3.679 -25.179 1.00 36.09 69 PRO A N 1
ATOM 517 C CA . PRO A 1 71 ? -16.056 5.005 -24.555 1.00 34.75 69 PRO A CA 1
ATOM 518 C C . PRO A 1 71 ? -17.504 5.390 -24.408 1.00 33.16 69 PRO A C 1
ATOM 519 O O . PRO A 1 71 ? -18.375 4.895 -25.127 1.00 32.94 69 PRO A O 1
ATOM 523 N N . ILE A 1 72 ? -17.773 6.246 -23.455 1.00 32.24 70 ILE A N 1
ATOM 524 C CA . ILE A 1 72 ? -19.106 6.778 -23.318 1.00 31.84 70 ILE A CA 1
ATOM 525 C C . ILE A 1 72 ? -19.229 7.901 -24.352 1.00 31.72 70 ILE A C 1
ATOM 526 O O . ILE A 1 72 ? -18.288 8.647 -24.545 1.00 32.05 70 ILE A O 1
ATOM 531 N N . ASP A 1 73 ? -20.368 7.965 -25.032 1.00 31.08 71 ASP A N 1
ATOM 532 C CA . ASP A 1 73 ? -20.724 9.051 -25.913 1.00 31.38 71 ASP A CA 1
ATOM 533 C C . ASP A 1 73 ? -21.542 10.123 -25.126 1.00 31.66 71 ASP A C 1
ATOM 534 O O . ASP A 1 73 ? -22.724 9.912 -24.785 1.00 30.80 71 ASP A O 1
ATOM 539 N N . TYR A 1 74 ? -20.892 11.265 -24.862 1.00 30.99 72 TYR A N 1
ATOM 540 C CA . TYR A 1 74 ? -21.457 12.358 -24.057 1.00 31.02 72 TYR A CA 1
ATOM 541 C C . TYR A 1 74 ? -22.434 13.314 -24.774 1.00 31.10 72 TYR A C 1
ATOM 542 O O . TYR A 1 74 ? -22.879 14.294 -24.175 1.00 29.98 72 TYR A O 1
ATOM 551 N N . SER A 1 75 ? -22.767 13.028 -26.026 1.00 30.58 73 SER A N 1
ATOM 552 C CA . SER A 1 75 ? -23.803 13.788 -26.686 1.00 32.14 73 SER A CA 1
ATOM 553 C C . SER A 1 75 ? -25.126 13.413 -26.030 1.00 32.93 73 SER A C 1
ATOM 554 O O . SER A 1 75 ? -25.189 12.480 -25.216 1.00 32.66 73 SER A O 1
ATOM 557 N N . ARG A 1 76 ? -26.174 14.141 -26.382 1.00 34.00 74 ARG A N 1
ATOM 558 C CA . ARG A 1 76 ? -27.473 13.943 -25.763 1.00 35.42 74 ARG A CA 1
ATOM 559 C C . ARG A 1 76 ? -27.990 12.528 -26.067 1.00 35.69 74 ARG A C 1
ATOM 560 O O . ARG A 1 76 ? -28.461 11.813 -25.176 1.00 35.92 74 ARG A O 1
ATOM 568 N N . LYS A 1 77 ? -27.894 12.141 -27.331 1.00 36.38 75 LYS A N 1
ATOM 569 C CA . LYS A 1 77 ? -28.263 10.794 -27.761 1.00 37.09 75 LYS A CA 1
ATOM 570 C C . LYS A 1 77 ? -27.465 9.694 -27.052 1.00 36.06 75 LYS A C 1
ATOM 571 O O . LYS A 1 77 ? -28.044 8.695 -26.630 1.00 35.06 75 LYS A O 1
ATOM 577 N N . GLY A 1 78 ? -26.156 9.909 -26.924 1.00 35.33 76 GLY A N 1
ATOM 578 C CA . GLY A 1 78 ? -25.250 8.948 -26.304 1.00 35.36 76 GLY A CA 1
ATOM 579 C C . GLY A 1 78 ? -25.524 8.749 -24.828 1.00 35.99 76 GLY A C 1
ATOM 580 O O . GLY A 1 78 ? -25.380 7.644 -24.315 1.00 35.16 76 GLY A O 1
ATOM 581 N N . ILE A 1 79 ? -25.921 9.828 -24.146 1.00 36.55 77 ILE A N 1
ATOM 582 C CA . ILE A 1 79 ? -26.254 9.762 -22.745 1.00 37.18 77 ILE A CA 1
ATOM 583 C C . ILE A 1 79 ? -27.581 8.996 -22.555 1.00 37.45 77 ILE A C 1
ATOM 584 O O . ILE A 1 79 ? -27.663 8.075 -21.718 1.00 36.05 77 ILE A O 1
ATOM 589 N N . MET A 1 80 ? -28.588 9.360 -23.356 1.00 37.88 78 MET A N 1
ATOM 590 C CA . MET A 1 80 ? -29.842 8.601 -23.449 1.00 38.90 78 MET A CA 1
ATOM 591 C C . MET A 1 80 ? -29.612 7.090 -23.660 1.00 38.51 78 MET A C 1
ATOM 592 O O . MET A 1 80 ? -30.267 6.272 -23.017 1.00 37.90 78 MET A O 1
ATOM 597 N N . LYS A 1 81 ? -28.677 6.733 -24.536 1.00 38.07 79 LYS A N 1
ATOM 598 C CA . LYS A 1 81 ? -28.406 5.318 -24.807 1.00 39.32 79 LYS A CA 1
ATOM 599 C C . LYS A 1 81 ? -27.795 4.648 -23.579 1.00 38.90 79 LYS A C 1
ATOM 600 O O . LYS A 1 81 ? -28.127 3.514 -23.260 1.00 38.38 79 LYS A O 1
ATOM 606 N N . LEU A 1 82 ? -26.925 5.378 -22.890 1.00 38.55 80 LEU A N 1
ATOM 607 C CA . LEU A 1 82 ? -26.164 4.834 -21.792 1.00 38.40 80 LEU A CA 1
ATOM 608 C C . LEU A 1 82 ? -27.087 4.568 -20.607 1.00 38.84 80 LEU A C 1
ATOM 609 O O . LEU A 1 82 ? -26.937 3.562 -19.898 1.00 38.59 80 LEU A O 1
ATOM 614 N N . ARG A 1 83 ? -28.043 5.464 -20.409 1.00 39.20 81 ARG A N 1
ATOM 615 C CA . ARG A 1 83 ? -28.972 5.343 -19.308 1.00 40.21 81 ARG A CA 1
ATOM 616 C C . ARG A 1 83 ? -29.996 4.248 -19.488 1.00 41.03 81 ARG A C 1
ATOM 617 O O . ARG A 1 83 ? -30.569 3.787 -18.515 1.00 41.10 81 ARG A O 1
ATOM 625 N N . GLU A 1 84 ? -30.200 3.804 -20.725 1.00 41.64 82 GLU A N 1
ATOM 626 C CA . GLU A 1 84 ? -31.069 2.662 -20.996 1.00 42.27 82 GLU A CA 1
ATOM 627 C C . GLU A 1 84 ? -30.364 1.371 -20.612 1.00 41.54 82 GLU A C 1
ATOM 628 O O . GLU A 1 84 ? -31.002 0.352 -20.328 1.00 40.86 82 GLU A O 1
ATOM 634 N N . SER A 1 85 ? -29.039 1.419 -20.647 1.00 40.61 83 SER A N 1
ATOM 635 C CA . SER A 1 85 ? -28.240 0.292 -20.239 1.00 40.55 83 SER A CA 1
ATOM 636 C C . SER A 1 85 ? -28.064 0.184 -18.719 1.00 39.29 83 SER A C 1
ATOM 637 O O . SER A 1 85 ? -27.579 -0.821 -18.236 1.00 39.28 83 SER A O 1
ATOM 640 N N . ILE A 1 86 ? -28.473 1.207 -17.976 1.00 39.25 84 ILE A N 1
ATOM 641 C CA . ILE A 1 86 ? -28.138 1.335 -16.541 1.00 39.12 84 ILE A CA 1
ATOM 642 C C . ILE A 1 86 ? -29.323 1.704 -15.629 1.00 38.82 84 ILE A C 1
ATOM 643 O O . ILE A 1 86 ? -29.771 2.836 -15.633 1.00 39.01 84 ILE A O 1
ATOM 648 N N . GLY A 1 87 ? -29.799 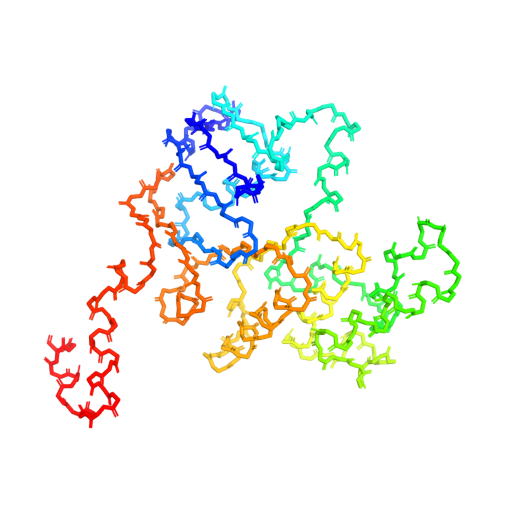0.755 -14.827 1.00 38.60 85 GLY A N 1
ATOM 649 C CA . GLY A 1 87 ? -30.953 0.983 -13.951 1.00 37.86 85 GLY A CA 1
ATOM 650 C C . GLY A 1 87 ? -30.526 1.384 -12.556 1.00 38.39 85 GLY A C 1
ATOM 651 O O . GLY A 1 87 ? -29.574 0.814 -12.006 1.00 38.40 85 GLY A O 1
ATOM 652 N N . ILE A 1 88 ? -31.236 2.355 -11.975 1.00 38.05 86 ILE A N 1
ATOM 653 C CA . ILE A 1 88 ? -30.903 2.882 -10.656 1.00 36.93 86 ILE A CA 1
ATOM 654 C C . ILE A 1 88 ? -32.015 2.566 -9.678 1.00 35.90 86 ILE A C 1
ATOM 655 O O . ILE A 1 88 ? -33.172 2.863 -9.932 1.00 35.37 86 ILE A O 1
ATOM 660 N N . VAL A 1 89 ? -31.653 1.947 -8.562 1.00 34.63 87 VAL A N 1
ATOM 661 C CA . VAL A 1 89 ? -32.563 1.760 -7.461 1.00 33.52 87 VAL A CA 1
ATOM 662 C C . VAL A 1 89 ? -32.171 2.727 -6.344 1.00 34.58 87 VAL A C 1
ATOM 663 O O . VAL A 1 89 ? -31.036 2.684 -5.818 1.00 33.44 87 VAL A O 1
ATOM 667 N N . PHE A 1 90 ? -33.119 3.594 -5.992 1.00 35.30 88 PHE A N 1
ATOM 668 C CA . PHE A 1 90 ? -32.879 4.650 -5.034 1.00 36.59 88 PHE A CA 1
ATOM 669 C C . PHE A 1 90 ? -32.906 4.067 -3.633 1.00 37.04 88 PHE A C 1
ATOM 670 O O . PHE A 1 90 ? -33.428 2.976 -3.402 1.00 37.16 88 PHE A O 1
ATOM 678 N N . GLN A 1 91 ? -32.349 4.825 -2.705 1.00 37.61 89 GLN A N 1
ATOM 679 C CA . GLN A 1 91 ? -32.361 4.492 -1.296 1.00 38.74 89 GLN A CA 1
ATOM 680 C C . GLN A 1 91 ? -33.790 4.440 -0.738 1.00 38.45 89 GLN A C 1
ATOM 681 O O . GLN A 1 91 ? -34.179 3.467 -0.084 1.00 38.33 89 GLN A O 1
ATOM 687 N N . ASP A 1 92 ? -34.559 5.494 -0.984 1.00 38.61 90 ASP A N 1
ATOM 688 C CA . ASP A 1 92 ? -35.970 5.515 -0.613 1.00 39.25 90 ASP A CA 1
ATOM 689 C C . ASP A 1 92 ? -36.834 5.318 -1.868 1.00 39.39 90 ASP A C 1
ATOM 690 O O . ASP A 1 92 ? -36.877 6.205 -2.741 1.00 38.75 90 ASP A O 1
ATOM 695 N N . PRO A 1 93 ? -37.523 4.158 -1.956 1.00 40.03 91 PRO A N 1
ATOM 696 C CA . PRO A 1 93 ? -38.346 3.795 -3.117 1.00 40.57 91 PRO A CA 1
ATOM 697 C C . PRO A 1 93 ? -39.449 4.803 -3.396 1.00 41.54 91 PRO A C 1
ATOM 698 O O . PRO A 1 93 ? -39.825 4.957 -4.545 1.00 42.02 91 PRO A O 1
ATOM 702 N N . ASP A 1 94 ? -39.954 5.480 -2.358 1.00 42.58 92 ASP A N 1
ATOM 703 C CA . ASP A 1 94 ? -40.934 6.576 -2.511 1.00 43.25 92 ASP A CA 1
ATOM 704 C C . ASP A 1 94 ? -40.464 7.633 -3.493 1.00 42.81 92 ASP A C 1
ATOM 705 O O . ASP A 1 94 ? -41.271 8.305 -4.139 1.00 43.47 92 ASP A O 1
ATOM 710 N N . ASN A 1 95 ? -39.156 7.804 -3.586 1.00 42.18 93 ASN A N 1
ATOM 711 C CA . ASN A 1 95 ? -38.593 8.781 -4.494 1.00 41.64 93 ASN A CA 1
ATOM 712 C C . ASN A 1 95 ? -38.649 8.315 -5.950 1.00 40.61 93 ASN A C 1
ATOM 713 O O . ASN A 1 95 ? -38.338 9.079 -6.859 1.00 41.08 93 ASN A O 1
ATOM 718 N N . GLN A 1 96 ? -39.044 7.067 -6.165 1.00 38.89 94 GLN A N 1
ATOM 719 C CA . GLN A 1 96 ? -38.981 6.453 -7.495 1.00 38.00 94 GLN A CA 1
ATOM 720 C C . GLN A 1 96 ? -40.362 5.976 -7.961 1.00 37.08 94 GLN A C 1
ATOM 721 O O . GLN A 1 96 ? -40.628 5.927 -9.140 1.00 36.01 94 GLN A O 1
ATOM 727 N N . LEU A 1 97 ? -41.226 5.622 -7.018 1.00 36.77 95 LEU A N 1
ATOM 728 C CA . LEU A 1 97 ? -42.528 5.025 -7.334 1.00 37.36 95 LEU A CA 1
ATOM 729 C C . LEU A 1 97 ? -43.662 6.023 -7.498 1.00 37.88 95 LEU A C 1
ATOM 730 O O . LEU A 1 97 ? -43.696 7.080 -6.830 1.00 37.89 95 LEU A O 1
ATOM 735 N N . PHE A 1 98 ? -44.592 5.678 -8.384 1.00 38.01 96 PHE A N 1
ATOM 736 C CA . PHE A 1 98 ? -45.830 6.450 -8.526 1.00 38.43 96 PHE A CA 1
ATOM 737 C C . PHE A 1 98 ? -46.847 5.895 -7.549 1.00 38.31 96 PHE A C 1
ATOM 738 O O . PHE A 1 98 ? -46.747 4.746 -7.117 1.00 39.28 96 PHE A O 1
ATOM 746 N N . SER A 1 99 ? -47.826 6.701 -7.190 1.00 38.71 97 SER A N 1
ATOM 747 C CA . SER A 1 99 ? -48.959 6.172 -6.460 1.00 39.11 97 SER A CA 1
ATOM 748 C C . SER A 1 99 ? -49.891 5.616 -7.537 1.00 38.46 97 SER A C 1
ATOM 749 O O . SER A 1 99 ? -50.457 6.361 -8.323 1.00 38.63 97 SER A O 1
ATOM 752 N N . ALA A 1 100 ? -49.966 4.291 -7.612 1.00 38.10 98 ALA A N 1
ATOM 753 C CA . ALA A 1 100 ? -50.797 3.562 -8.569 1.00 37.36 98 ALA A CA 1
ATOM 754 C C . ALA A 1 100 ? -50.748 2.141 -8.052 1.00 36.90 98 ALA A C 1
ATOM 755 O O . ALA A 1 100 ? -50.205 1.907 -6.970 1.00 36.66 98 ALA A O 1
ATOM 757 N N . SER A 1 101 ? -51.302 1.184 -8.794 1.00 36.31 99 SER A N 1
ATOM 758 C CA . SER A 1 101 ? -51.160 -0.208 -8.409 1.00 35.37 99 SER A CA 1
ATOM 759 C C . SER A 1 101 ? -49.734 -0.643 -8.778 1.00 35.20 99 SER A C 1
ATOM 760 O O . SER A 1 101 ? -49.094 -0.023 -9.635 1.00 34.49 99 SER A O 1
ATOM 763 N N . VAL A 1 102 ? -49.236 -1.685 -8.107 1.00 34.92 100 VAL A N 1
ATOM 764 C CA . VAL A 1 102 ? -47.928 -2.255 -8.409 1.00 34.51 100 VAL A CA 1
ATOM 765 C C . VAL A 1 102 ? -47.803 -2.567 -9.892 1.00 34.49 100 VAL A C 1
ATOM 766 O O . VAL A 1 102 ? -46.795 -2.217 -10.518 1.00 34.26 100 VAL A O 1
ATOM 770 N N . TYR A 1 103 ? -48.820 -3.223 -10.457 1.00 34.87 101 TYR A N 1
ATOM 771 C CA . TYR A 1 103 ? -48.836 -3.498 -11.921 1.00 35.06 101 TYR A CA 1
ATOM 772 C C . TYR A 1 103 ? -48.808 -2.257 -12.832 1.00 35.04 101 TYR A C 1
ATOM 773 O O . TYR A 1 103 ? -48.189 -2.283 -13.893 1.00 35.35 101 TYR A O 1
ATOM 782 N N . GLN A 1 104 ? -49.487 -1.184 -12.455 1.00 34.79 102 GLN A N 1
ATOM 783 C CA . GLN A 1 104 ? -49.476 0.010 -13.318 1.00 35.45 102 GLN A CA 1
ATOM 784 C C . GLN A 1 104 ? -48.100 0.668 -13.263 1.00 35.44 102 GLN A C 1
ATOM 785 O O . GLN A 1 104 ? -47.554 1.096 -14.281 1.00 34.63 102 GLN A O 1
ATOM 791 N N . ASP A 1 105 ? -47.539 0.742 -12.060 1.00 35.97 103 ASP A N 1
ATOM 792 C CA . ASP A 1 105 ? -46.261 1.394 -11.895 1.00 36.26 103 ASP A CA 1
ATOM 793 C C . ASP A 1 105 ? -45.159 0.617 -12.627 1.00 35.97 103 ASP A C 1
ATOM 794 O O . ASP A 1 105 ? -44.462 1.169 -13.466 1.00 35.25 103 ASP A O 1
ATOM 799 N N . VAL A 1 106 ? -45.013 -0.659 -12.307 1.00 35.89 104 VAL A N 1
ATOM 800 C CA . VAL A 1 106 ? -43.975 -1.485 -12.925 1.00 36.14 104 VAL A CA 1
ATOM 801 C C . VAL A 1 106 ? -44.068 -1.523 -14.464 1.00 36.51 104 VAL A C 1
ATOM 802 O O . VAL A 1 106 ? -43.041 -1.506 -15.153 1.00 36.28 104 VAL A O 1
ATOM 806 N N . SER A 1 107 ? -45.294 -1.531 -14.992 1.00 36.84 105 SER A N 1
ATOM 807 C CA . SER A 1 107 ? -45.521 -1.589 -16.446 1.00 37.95 105 SER A CA 1
ATOM 808 C C . SER A 1 107 ? -45.507 -0.232 -17.127 1.00 38.81 105 SER A C 1
ATOM 809 O O . SER A 1 107 ? -45.632 -0.160 -18.345 1.00 38.93 105 SER A O 1
ATOM 812 N N . PHE A 1 108 ? -45.354 0.832 -16.354 1.00 39.92 106 PHE A N 1
ATOM 813 C CA . PHE A 1 108 ? -45.317 2.162 -16.903 1.00 41.68 106 PHE A CA 1
ATOM 814 C C . PHE A 1 108 ? -44.173 2.286 -17.908 1.00 43.35 106 PHE A C 1
ATOM 815 O O . PHE A 1 108 ? -44.328 2.915 -18.958 1.00 42.93 106 PHE A O 1
ATOM 823 N N . GLY A 1 109 ? -43.036 1.675 -17.580 1.00 45.14 107 GLY A N 1
ATOM 824 C CA . GLY A 1 109 ? -41.852 1.691 -18.438 1.00 48.26 107 GLY A CA 1
ATOM 825 C C . GLY A 1 109 ? -42.027 1.066 -19.814 1.00 50.91 107 GLY A C 1
ATOM 826 O O . GLY A 1 109 ? -41.657 1.671 -20.819 1.00 51.45 107 GLY A O 1
ATOM 827 N N . ALA A 1 110 ? -42.597 -0.138 -19.873 1.00 52.85 108 ALA A N 1
ATOM 828 C CA . ALA A 1 110 ? -42.756 -0.848 -21.149 1.00 54.79 108 ALA A CA 1
ATOM 829 C C . ALA A 1 110 ? -43.795 -0.185 -22.035 1.00 56.57 108 ALA A C 1
ATOM 830 O O . ALA A 1 110 ? -43.608 -0.078 -23.251 1.00 56.75 108 ALA A O 1
ATOM 832 N N . VAL A 1 111 ? -44.876 0.272 -21.402 1.00 58.55 109 VAL A N 1
ATOM 833 C CA . VAL A 1 111 ? -46.066 0.789 -22.089 1.00 60.43 109 VAL A CA 1
ATOM 834 C C . VAL A 1 111 ? -45.762 1.889 -23.129 1.00 61.42 109 VAL A C 1
ATOM 835 O O . VAL A 1 111 ? -46.531 2.087 -24.082 1.00 61.74 109 VAL A O 1
ATOM 839 N N . ASN A 1 112 ? -44.628 2.567 -22.970 1.00 62.35 110 ASN A N 1
ATOM 840 C CA . ASN A 1 112 ? -44.264 3.651 -23.878 1.00 63.47 110 ASN A CA 1
ATOM 841 C C . ASN A 1 112 ? -43.047 3.352 -24.757 1.00 63.86 110 ASN A C 1
ATOM 842 O O . ASN A 1 112 ? -42.293 4.250 -25.136 1.00 64.21 110 ASN A O 1
ATOM 847 N N . MET A 1 113 ? -42.880 2.074 -25.089 1.00 64.10 111 MET A N 1
ATOM 848 C CA . MET A 1 113 ? -41.800 1.616 -25.955 1.00 64.17 111 MET A CA 1
ATOM 849 C C . MET A 1 113 ? -42.380 0.894 -27.157 1.00 63.70 111 MET A C 1
ATOM 850 O O . MET A 1 113 ? -41.649 0.278 -27.935 1.00 63.49 111 MET A O 1
ATOM 855 N N . LYS A 1 114 ? -43.702 0.959 -27.281 1.00 63.41 112 LYS A N 1
ATOM 856 C CA . LYS A 1 114 ? -44.437 0.292 -28.356 1.00 63.27 112 LYS A CA 1
ATOM 857 C C . LYS A 1 114 ? -43.967 -1.165 -28.619 1.00 62.32 112 LYS A C 1
ATOM 858 O O . LYS A 1 114 ? -43.321 -1.464 -29.635 1.00 62.57 112 LYS A O 1
ATOM 864 N N . LEU A 1 115 ? -44.278 -2.051 -27.674 1.00 61.00 113 LEU A N 1
ATOM 865 C CA . LEU A 1 115 ? -44.049 -3.490 -27.828 1.00 59.56 113 LEU A CA 1
ATOM 866 C C . LEU A 1 115 ? -45.399 -4.155 -28.092 1.00 58.39 113 LEU A C 1
ATOM 867 O O . LEU A 1 115 ? -46.428 -3.551 -27.793 1.00 58.68 113 LEU A O 1
ATOM 872 N N . PRO A 1 116 ? -45.411 -5.382 -28.665 1.00 57.23 114 PRO A N 1
ATOM 873 C CA . PRO A 1 116 ? -46.668 -6.146 -28.700 1.00 56.38 114 PRO A CA 1
ATOM 874 C C . PRO A 1 116 ? -47.182 -6.337 -27.277 1.00 55.45 114 PRO A C 1
ATOM 875 O O . PRO A 1 116 ? -46.377 -6.563 -26.368 1.00 55.25 114 PRO A O 1
ATOM 879 N N . GLU A 1 117 ? -48.499 -6.235 -27.083 1.00 53.98 115 GLU A N 1
ATOM 880 C CA . GLU A 1 117 ? -49.086 -6.306 -25.746 1.00 52.41 115 GLU A CA 1
ATOM 881 C C . GLU A 1 117 ? -48.587 -7.535 -24.993 1.00 51.89 115 GLU A C 1
ATOM 882 O O . GLU A 1 117 ? -48.095 -7.433 -23.876 1.00 51.35 115 GLU A O 1
ATOM 888 N N . ASP A 1 118 ? -48.692 -8.689 -25.634 1.00 51.53 116 ASP A N 1
ATOM 889 C CA . ASP A 1 118 ? -48.273 -9.928 -25.024 1.00 51.82 116 ASP A CA 1
ATOM 890 C C . ASP A 1 118 ? -46.775 -9.982 -24.691 1.00 51.07 116 ASP A C 1
ATOM 891 O O . ASP A 1 118 ? -46.361 -10.820 -23.903 1.00 50.73 116 ASP A O 1
ATOM 896 N N . GLU A 1 119 ? -45.986 -9.060 -25.245 1.00 50.56 117 GLU A N 1
ATOM 897 C CA . GLU A 1 119 ? -44.586 -8.935 -24.865 1.00 50.07 117 GLU A CA 1
ATOM 898 C C . GLU A 1 119 ? -44.431 -8.038 -23.644 1.00 48.74 117 GLU A C 1
ATOM 899 O O . GLU A 1 119 ? -43.553 -8.268 -22.817 1.00 49.03 117 GLU A O 1
ATOM 905 N N . ILE A 1 120 ? -45.283 -7.028 -23.528 1.00 46.81 118 ILE A N 1
ATOM 906 C CA . ILE A 1 120 ? -45.411 -6.279 -22.294 1.00 45.50 118 ILE A CA 1
ATOM 907 C C . ILE A 1 120 ? -45.863 -7.240 -21.168 1.00 44.68 118 ILE A C 1
ATOM 908 O O . ILE A 1 120 ? -45.301 -7.227 -20.071 1.00 44.58 118 ILE A O 1
ATOM 913 N N . ARG A 1 121 ? -46.864 -8.078 -21.442 1.00 43.52 119 ARG A N 1
ATOM 914 C CA . ARG A 1 121 ? -47.373 -9.026 -20.435 1.00 42.16 119 ARG A CA 1
ATOM 915 C C . ARG A 1 121 ? -46.250 -9.900 -19.869 1.00 41.60 119 ARG A C 1
ATOM 916 O O . ARG A 1 121 ? -46.097 -9.975 -18.655 1.00 41.28 119 ARG A O 1
ATOM 924 N N . LYS A 1 122 ? -45.452 -10.517 -20.748 1.00 40.74 120 LYS A N 1
ATOM 925 C CA . LYS A 1 122 ? -44.349 -11.386 -20.331 1.00 40.81 120 LYS A CA 1
ATOM 926 C C . LYS A 1 122 ? -43.295 -10.645 -19.528 1.00 40.29 120 LYS A C 1
ATOM 927 O O . LYS A 1 122 ? -42.952 -11.061 -18.423 1.00 40.35 120 LYS A O 1
ATOM 933 N N . ARG A 1 123 ? -42.789 -9.555 -20.101 1.00 39.69 121 ARG A N 1
ATOM 934 C CA . ARG A 1 123 ? -41.854 -8.670 -19.421 1.00 39.51 121 ARG A CA 1
ATOM 935 C C . ARG A 1 123 ? -42.295 -8.272 -18.011 1.00 39.22 121 ARG A C 1
ATOM 936 O O . ARG A 1 123 ? -41.507 -8.414 -17.068 1.00 39.48 121 ARG A O 1
ATOM 944 N N . VAL A 1 124 ? -43.531 -7.794 -17.851 1.00 38.10 122 VAL A N 1
ATOM 945 C CA . VAL A 1 124 ? -43.949 -7.325 -16.524 1.00 37.92 122 VAL A CA 1
ATOM 946 C C . VAL A 1 124 ? -44.178 -8.456 -15.532 1.00 38.22 122 VAL A C 1
ATOM 947 O O . VAL A 1 124 ? -43.720 -8.376 -14.395 1.00 37.99 122 VAL A O 1
ATOM 951 N N . ASP A 1 125 ? -44.854 -9.517 -15.968 1.00 38.49 123 ASP A N 1
ATOM 952 C CA . ASP A 1 125 ? -45.016 -10.708 -15.141 1.00 38.89 123 ASP A CA 1
ATOM 953 C C . ASP A 1 125 ? -43.662 -11.338 -14.772 1.00 38.65 123 ASP A C 1
ATOM 954 O O . ASP A 1 125 ? -43.466 -11.781 -13.651 1.00 38.83 123 ASP A O 1
ATOM 959 N N . ASN A 1 126 ? -42.737 -11.408 -15.714 1.00 38.96 124 ASN A N 1
ATOM 960 C CA . ASN A 1 126 ? -41.423 -11.977 -15.397 1.00 39.30 124 ASN A CA 1
ATOM 961 C C . ASN A 1 126 ? -40.715 -11.073 -14.385 1.00 38.31 124 ASN A C 1
ATOM 962 O O . ASN A 1 126 ? -40.115 -11.555 -13.432 1.00 37.87 124 ASN A O 1
ATOM 967 N N . ALA A 1 127 ? -40.820 -9.760 -14.593 1.00 37.24 125 ALA A N 1
ATOM 968 C CA . ALA A 1 127 ? -40.300 -8.789 -13.644 1.00 36.31 125 ALA A CA 1
ATOM 969 C C . ALA A 1 127 ? -40.853 -8.965 -12.233 1.00 36.39 125 ALA A C 1
ATOM 970 O O . ALA A 1 127 ? -40.095 -8.864 -11.276 1.00 36.20 125 ALA A O 1
ATOM 972 N N . LEU A 1 128 ? -42.152 -9.243 -12.098 1.00 36.37 126 LEU A N 1
ATOM 973 C CA . LEU A 1 128 ? -42.763 -9.419 -10.768 1.00 36.91 126 LEU A CA 1
ATOM 974 C C . LEU A 1 128 ? -42.420 -10.763 -10.112 1.00 37.69 126 LEU A C 1
ATOM 975 O O . LEU A 1 128 ? -42.272 -10.838 -8.905 1.00 37.87 126 LEU A O 1
ATOM 980 N N . LYS A 1 129 ? -42.328 -11.821 -10.912 1.00 38.86 127 LYS A N 1
ATOM 981 C CA . LYS A 1 129 ? -41.870 -13.104 -10.414 1.00 40.06 127 LYS A CA 1
ATOM 982 C C . LYS A 1 129 ? -40.410 -12.989 -9.979 1.00 40.04 127 LYS A C 1
ATOM 983 O O . LYS A 1 129 ? -40.063 -13.410 -8.889 1.00 40.87 127 LYS A O 1
ATOM 989 N N . ARG A 1 130 ? -39.592 -12.361 -10.808 1.00 39.65 128 ARG A N 1
ATOM 990 C CA . ARG A 1 130 ? -38.171 -12.206 -10.560 1.00 40.23 128 ARG A CA 1
ATOM 991 C C . ARG A 1 130 ? -37.851 -11.358 -9.321 1.00 40.37 128 ARG A C 1
ATOM 992 O O . ARG A 1 130 ? -36.714 -11.390 -8.831 1.00 40.03 128 ARG A O 1
ATOM 1000 N N . THR A 1 131 ? -38.827 -10.599 -8.819 1.00 39.49 129 THR A N 1
ATOM 1001 C CA . THR A 1 131 ? -38.597 -9.796 -7.616 1.00 39.38 129 THR A CA 1
ATOM 1002 C C . THR A 1 131 ? -39.438 -10.325 -6.456 1.00 39.87 129 THR A C 1
ATOM 1003 O O . THR A 1 131 ? -39.468 -9.724 -5.386 1.00 39.41 129 THR A O 1
ATOM 1007 N N . GLY A 1 132 ? -40.139 -11.441 -6.690 1.00 40.26 130 GLY A N 1
ATOM 1008 C CA . GLY A 1 132 ? -40.920 -12.118 -5.650 1.00 39.74 130 GLY A CA 1
ATOM 1009 C C . GLY A 1 132 ? -42.250 -11.476 -5.277 1.00 40.47 130 GLY A C 1
ATOM 1010 O O . GLY A 1 132 ? -42.788 -11.764 -4.202 1.00 39.80 130 GLY A O 1
ATOM 1011 N N . ILE A 1 133 ? -42.807 -10.639 -6.166 1.00 40.35 131 ILE A N 1
ATOM 1012 C CA . ILE A 1 133 ? -43.988 -9.834 -5.825 1.00 40.05 131 ILE A CA 1
ATOM 1013 C C . ILE A 1 133 ? -45.229 -10.032 -6.714 1.00 40.86 131 ILE A C 1
ATOM 1014 O O . ILE A 1 133 ? -46.094 -9.132 -6.805 1.00 39.85 131 ILE A O 1
ATOM 1019 N N . GLU A 1 134 ? -45.329 -11.206 -7.340 1.00 41.29 132 GLU A N 1
ATOM 1020 C CA . GLU A 1 134 ? -46.520 -11.560 -8.123 1.00 42.58 132 GLU A CA 1
ATOM 1021 C C . GLU A 1 134 ? -47.803 -11.327 -7.328 1.00 42.49 132 GLU A C 1
ATOM 1022 O O . GLU A 1 134 ? -48.728 -10.667 -7.801 1.00 42.78 132 GLU A O 1
ATOM 1028 N N . HIS A 1 135 ? -47.834 -11.851 -6.110 1.00 42.25 133 HIS A N 1
ATOM 1029 C CA . HIS A 1 135 ? -48.982 -11.693 -5.215 1.00 42.44 133 HIS A CA 1
ATOM 1030 C C . HIS A 1 135 ? -49.433 -10.238 -4.941 1.00 42.46 133 HIS A C 1
ATOM 1031 O O . HIS A 1 135 ? -50.511 -10.033 -4.395 1.00 42.92 133 HIS A O 1
ATOM 1038 N N . LEU A 1 136 ? -48.649 -9.238 -5.350 1.00 42.14 134 LEU A N 1
ATOM 1039 C CA . LEU A 1 136 ? -48.985 -7.830 -5.056 1.00 42.17 134 LEU A CA 1
ATOM 1040 C C . LEU A 1 136 ? -49.351 -7.025 -6.325 1.00 42.44 134 LEU A C 1
ATOM 1041 O O . LEU A 1 136 ? -49.507 -5.804 -6.281 1.00 42.20 134 LEU A O 1
ATOM 1046 N N . LYS A 1 137 ? -49.454 -7.730 -7.445 1.00 43.02 135 LYS A N 1
ATOM 1047 C CA . LYS A 1 137 ? -49.847 -7.192 -8.753 1.00 43.49 135 LYS A CA 1
ATOM 1048 C C . LYS A 1 137 ? -50.906 -6.074 -8.725 1.00 43.71 135 LYS A C 1
ATOM 1049 O O . LYS A 1 137 ? -50.770 -5.074 -9.431 1.00 43.85 135 LYS A O 1
ATOM 1055 N N . ASP A 1 138 ? -51.950 -6.240 -7.911 1.00 44.47 136 ASP A N 1
ATOM 1056 C CA . ASP A 1 138 ? -53.074 -5.289 -7.881 1.00 45.33 136 ASP A CA 1
ATOM 1057 C C . ASP A 1 138 ? -53.116 -4.405 -6.643 1.00 45.64 136 ASP A C 1
ATOM 1058 O O . ASP A 1 138 ? -54.035 -3.590 -6.471 1.00 46.29 136 ASP A O 1
ATOM 1063 N N . LYS A 1 139 ? -52.110 -4.540 -5.787 1.00 45.23 137 LYS A N 1
ATOM 1064 C CA . LYS A 1 139 ? -52.072 -3.741 -4.573 1.00 45.04 137 LYS A CA 1
ATOM 1065 C C . LYS A 1 139 ? -51.588 -2.314 -4.843 1.00 43.98 137 LYS A C 1
ATOM 1066 O O . LYS A 1 139 ? -50.713 -2.093 -5.693 1.00 43.50 137 LYS A O 1
ATOM 1072 N N . PRO A 1 140 ? -52.193 -1.326 -4.157 1.00 43.60 138 PRO A N 1
ATOM 1073 C CA . PRO A 1 140 ? -51.699 0.038 -4.352 1.00 43.17 138 PRO A CA 1
ATOM 1074 C C . PRO A 1 140 ? -50.297 0.117 -3.771 1.00 43.56 138 PRO A C 1
ATOM 1075 O O . PRO A 1 140 ? -50.043 -0.470 -2.717 1.00 42.83 138 PRO A O 1
ATOM 1079 N N . THR A 1 141 ? -49.386 0.807 -4.458 1.00 44.05 139 THR A N 1
ATOM 1080 C CA . THR A 1 141 ? -48.033 0.955 -3.938 1.00 44.22 139 THR A CA 1
ATOM 1081 C C . THR A 1 141 ? -48.067 1.536 -2.522 1.00 44.95 139 THR A C 1
ATOM 1082 O O . THR A 1 141 ? -47.430 0.980 -1.629 1.00 44.99 139 THR A O 1
ATOM 1086 N N . HIS A 1 142 ? -48.841 2.607 -2.316 1.00 45.40 140 HIS A N 1
ATOM 1087 C CA . HIS A 1 142 ? -48.929 3.267 -1.003 1.00 46.24 140 HIS A CA 1
ATOM 1088 C C . HIS A 1 142 ? -49.241 2.360 0.196 1.00 45.85 140 HIS A C 1
ATOM 1089 O O . HIS A 1 142 ? -49.015 2.766 1.323 1.00 46.06 140 HIS A O 1
ATOM 1096 N N . CYS A 1 143 ? -49.718 1.134 -0.060 1.00 45.52 141 CYS A N 1
ATOM 1097 C CA . CYS A 1 143 ? -49.994 0.121 0.978 1.00 45.36 141 CYS A CA 1
ATOM 1098 C C . CYS A 1 143 ? -48.837 -0.841 1.310 1.00 44.45 141 CYS A C 1
ATOM 1099 O O . CYS A 1 143 ? -48.945 -1.650 2.236 1.00 44.71 141 CYS A O 1
ATOM 1102 N N . LEU A 1 144 ? -47.735 -0.771 0.575 1.00 42.99 142 LEU A N 1
ATOM 1103 C CA . LEU A 1 144 ? -46.654 -1.737 0.764 1.00 41.66 142 LEU A CA 1
ATOM 1104 C C . LEU A 1 144 ? -45.672 -1.399 1.892 1.00 40.45 142 LEU A C 1
ATOM 1105 O O . LEU A 1 144 ? -45.472 -0.233 2.226 1.00 40.23 142 LEU A O 1
ATOM 1110 N N . SER A 1 145 ? -45.038 -2.430 2.441 1.00 38.93 143 SER A N 1
ATOM 1111 C CA . SER A 1 145 ? -43.869 -2.251 3.310 1.00 38.45 143 SER A CA 1
ATOM 1112 C C . SER A 1 145 ? -42.683 -1.681 2.501 1.00 37.84 143 SER A C 1
ATOM 1113 O O . SER A 1 145 ? -42.655 -1.785 1.265 1.00 37.01 143 SER A O 1
ATOM 1116 N N . PHE A 1 146 ? -41.720 -1.091 3.204 1.00 37.59 144 PHE A N 1
ATOM 1117 C CA . PHE A 1 146 ? -40.521 -0.504 2.594 1.00 37.31 144 PHE A CA 1
ATOM 1118 C C . PHE A 1 146 ? -39.871 -1.557 1.691 1.00 37.64 144 PHE A C 1
ATOM 1119 O O . PHE A 1 146 ? -39.643 -1.310 0.498 1.00 38.78 144 PHE A O 1
ATOM 1127 N N . GLY A 1 147 ? -39.619 -2.734 2.259 1.00 37.00 145 GLY A N 1
ATOM 1128 C CA . GLY A 1 147 ? -39.042 -3.861 1.545 1.00 36.68 145 GLY A CA 1
ATOM 1129 C C . GLY A 1 147 ? -39.783 -4.265 0.287 1.00 36.11 145 GLY A C 1
ATOM 1130 O O . GLY A 1 147 ? -39.154 -4.567 -0.727 1.00 36.71 145 GLY A O 1
ATOM 1131 N N . GLN A 1 148 ? -41.110 -4.313 0.354 1.00 35.66 146 GLN A N 1
ATOM 1132 C CA . GLN A 1 148 ? -41.927 -4.568 -0.841 1.00 35.14 146 GLN A CA 1
ATOM 1133 C C . GLN A 1 148 ? -41.782 -3.453 -1.884 1.00 34.57 146 GLN A C 1
ATOM 1134 O O . GLN A 1 148 ? -41.561 -3.705 -3.070 1.00 34.27 146 GLN A O 1
ATOM 1140 N N . LYS A 1 149 ? -41.913 -2.214 -1.429 1.00 34.36 147 LYS A N 1
ATOM 1141 C CA . LYS A 1 149 ? -41.731 -1.056 -2.283 1.00 33.55 147 LYS A CA 1
ATOM 1142 C C . LYS A 1 149 ? -40.402 -1.168 -3.033 1.00 33.44 147 LYS A C 1
ATOM 1143 O O . LYS A 1 149 ? -40.351 -0.912 -4.214 1.00 33.63 147 LYS A O 1
ATOM 1149 N N . LYS A 1 150 ? -39.326 -1.556 -2.344 1.00 33.10 148 LYS A N 1
ATOM 1150 C CA . LYS A 1 150 ? -38.006 -1.585 -2.970 1.00 32.72 148 LYS A CA 1
ATOM 1151 C C . LYS A 1 150 ? -37.992 -2.633 -4.084 1.00 31.87 148 LYS A C 1
ATOM 1152 O O . LYS A 1 150 ? -37.393 -2.417 -5.133 1.00 31.97 148 LYS A O 1
ATOM 1158 N N . ARG A 1 151 ? -38.634 -3.771 -3.826 1.00 30.74 149 ARG A N 1
ATOM 1159 C CA A ARG A 1 151 ? -38.812 -4.797 -4.843 0.50 30.51 149 ARG A CA 1
ATOM 1160 C CA B ARG A 1 151 ? -38.837 -4.808 -4.836 0.50 30.62 149 ARG A CA 1
ATOM 1161 C C . ARG A 1 151 ? -39.623 -4.287 -6.050 1.00 30.22 149 ARG A C 1
ATOM 1162 O O . ARG A 1 151 ? -39.382 -4.694 -7.174 1.00 30.74 149 ARG A O 1
ATOM 1177 N N . VAL A 1 152 ? -40.574 -3.395 -5.815 1.00 30.13 150 VAL A N 1
ATOM 1178 C CA . VAL A 1 152 ? -41.362 -2.794 -6.903 1.00 30.17 150 VAL A CA 1
ATOM 1179 C C . VAL A 1 152 ? -40.490 -1.843 -7.710 1.00 30.46 150 VAL A C 1
ATOM 1180 O O . VAL A 1 152 ? -40.614 -1.781 -8.932 1.00 30.70 150 VAL A O 1
ATOM 1184 N N . ALA A 1 153 ? -39.622 -1.102 -7.020 1.00 30.23 151 ALA A N 1
ATOM 1185 C CA . ALA A 1 153 ? -38.649 -0.222 -7.689 1.00 30.27 151 ALA A CA 1
ATOM 1186 C C . ALA A 1 153 ? -37.754 -1.055 -8.595 1.00 29.96 151 ALA A C 1
ATOM 1187 O O . ALA A 1 153 ? -37.553 -0.725 -9.757 1.00 30.48 151 ALA A O 1
ATOM 1189 N N . ILE A 1 154 ? -37.216 -2.140 -8.054 1.00 30.26 152 ILE A N 1
ATOM 1190 C CA . ILE A 1 154 ? -36.283 -2.960 -8.815 1.00 29.91 152 ILE A CA 1
ATOM 1191 C C . ILE A 1 154 ? -36.997 -3.496 -10.044 1.00 30.51 152 ILE A C 1
ATOM 1192 O O . ILE A 1 154 ? -36.502 -3.317 -11.165 1.00 31.61 152 ILE A O 1
ATOM 1197 N N . ALA A 1 155 ? -38.174 -4.100 -9.833 1.00 30.42 153 ALA A N 1
ATOM 1198 C CA . ALA A 1 155 ? -38.983 -4.661 -10.910 1.00 31.30 153 ALA A CA 1
ATOM 1199 C C . ALA A 1 155 ? -39.273 -3.647 -12.025 1.00 31.62 153 ALA A C 1
ATOM 1200 O O . ALA A 1 155 ? -39.259 -3.996 -13.209 1.00 32.07 153 ALA A O 1
ATOM 1202 N N . GLY A 1 156 ? -39.509 -2.394 -11.655 1.00 32.14 154 GLY A N 1
ATOM 1203 C CA . GLY A 1 156 ? -39.831 -1.352 -12.645 1.00 33.01 154 GLY A CA 1
ATOM 1204 C C . GLY A 1 156 ? -38.626 -1.130 -13.539 1.00 34.00 154 GLY A C 1
ATOM 1205 O O . GLY A 1 156 ? -38.771 -0.844 -14.717 1.00 34.25 154 GLY A O 1
ATOM 1206 N N . VAL A 1 157 ? -37.432 -1.270 -12.957 1.00 34.38 155 VAL A N 1
ATOM 1207 C CA . VAL A 1 157 ? -36.180 -1.119 -13.673 1.00 34.52 155 VAL A CA 1
ATOM 1208 C C . VAL A 1 157 ? -35.839 -2.370 -14.503 1.00 34.59 155 VAL A C 1
ATOM 1209 O O . VAL A 1 157 ? -35.376 -2.250 -15.619 1.00 34.32 155 VAL A O 1
ATOM 1213 N N . LEU A 1 158 ? -36.069 -3.568 -13.975 1.00 34.87 156 LEU A N 1
ATOM 1214 C CA . LEU A 1 158 ? -35.846 -4.772 -14.791 1.00 35.28 156 LEU A CA 1
ATOM 1215 C C . LEU A 1 158 ? -36.593 -4.763 -16.138 1.00 35.35 156 LEU A C 1
ATOM 1216 O O . LEU A 1 158 ? -36.068 -5.242 -17.136 1.00 34.69 156 LEU A O 1
ATOM 1221 N N . VAL A 1 159 ? -37.823 -4.254 -16.131 1.00 36.31 157 VAL A N 1
ATOM 1222 C CA . VAL A 1 159 ? -38.659 -4.112 -17.338 1.00 37.86 157 VAL A CA 1
ATOM 1223 C C . VAL A 1 159 ? -37.914 -3.553 -18.581 1.00 38.33 157 VAL A C 1
ATOM 1224 O O . VAL A 1 159 ? -38.167 -3.969 -19.694 1.00 39.01 157 VAL A O 1
ATOM 1228 N N . MET A 1 160 ? -36.963 -2.653 -18.386 1.00 39.45 158 MET A N 1
ATOM 1229 C CA . MET A 1 160 ? -36.238 -2.054 -19.512 1.00 40.64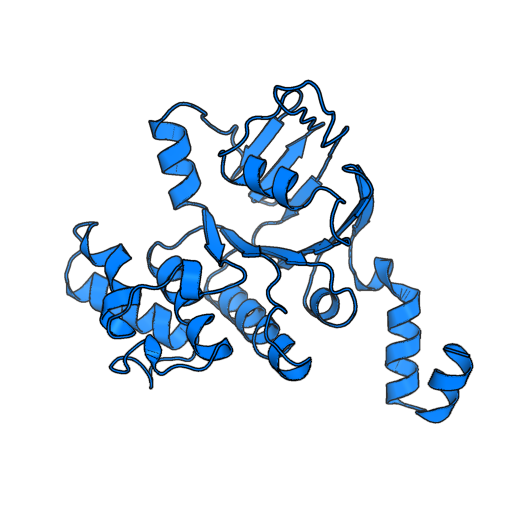 158 MET A CA 1
ATOM 1230 C C . MET A 1 160 ? -35.072 -2.934 -19.926 1.00 40.04 158 MET A C 1
ATOM 1231 O O . MET A 1 160 ? -34.358 -2.640 -20.900 1.00 39.03 158 MET A O 1
ATOM 1236 N N . GLU A 1 161 ? -34.878 -4.021 -19.178 1.00 39.36 159 GLU A N 1
ATOM 1237 C CA . GLU A 1 161 ? -33.762 -4.950 -19.435 1.00 38.72 159 GLU A CA 1
ATOM 1238 C C . GLU A 1 161 ? -32.415 -4.207 -19.470 1.00 36.96 159 GLU A C 1
ATOM 1239 O O . GLU A 1 161 ? -31.698 -4.270 -20.456 1.00 36.87 159 GLU A O 1
ATOM 1245 N N . PRO A 1 162 ? -32.081 -3.474 -18.390 1.00 36.09 160 PRO A N 1
ATOM 1246 C CA . PRO A 1 162 ? -30.766 -2.849 -18.344 1.00 34.99 160 PRO A CA 1
ATOM 1247 C C . PRO A 1 162 ? -29.681 -3.902 -18.264 1.00 34.18 160 PRO A C 1
ATOM 1248 O O . PRO A 1 162 ? -29.960 -5.039 -17.909 1.00 33.51 160 PRO A O 1
ATOM 1252 N N . LYS A 1 163 ? -28.454 -3.506 -18.576 1.00 33.73 161 LYS A N 1
ATOM 1253 C CA . LYS A 1 163 ? -27.278 -4.341 -18.400 1.00 33.95 161 LYS A CA 1
ATOM 1254 C C . LYS A 1 163 ? -26.713 -4.269 -16.980 1.00 33.40 161 LYS A C 1
ATOM 1255 O O . LYS A 1 163 ? -26.112 -5.226 -16.514 1.00 33.44 161 LYS A O 1
ATOM 1261 N N . VAL A 1 164 ? -26.840 -3.107 -16.336 1.00 32.73 162 VAL A N 1
ATOM 1262 C CA . VAL A 1 164 ? -26.357 -2.889 -14.963 1.00 32.33 162 VAL A CA 1
ATOM 1263 C C . VAL A 1 164 ? -27.494 -2.426 -14.040 1.00 31.70 162 VAL A C 1
ATOM 1264 O O . VAL A 1 164 ? -28.363 -1.632 -14.448 1.00 30.86 162 VAL A O 1
ATOM 1268 N N . LEU A 1 165 ? -27.476 -2.941 -12.808 1.00 31.14 163 LEU A N 1
ATOM 1269 C CA . LEU A 1 165 ? -28.362 -2.506 -11.740 1.00 31.06 163 LEU A CA 1
ATOM 1270 C C . LEU A 1 165 ? -27.466 -1.904 -10.690 1.00 31.88 163 LEU A C 1
ATOM 1271 O O . LEU A 1 165 ? -26.470 -2.516 -10.274 1.00 31.80 163 LEU A O 1
ATOM 1276 N N . ILE A 1 166 ? -27.774 -0.662 -10.335 1.00 32.81 164 ILE A N 1
ATOM 1277 C CA . ILE A 1 166 ? -27.014 0.105 -9.357 1.00 33.53 164 ILE A CA 1
ATOM 1278 C C . ILE A 1 166 ? -27.953 0.405 -8.213 1.00 33.16 164 ILE A C 1
ATOM 1279 O O . ILE A 1 166 ? -29.023 0.976 -8.423 1.00 33.06 164 ILE A O 1
ATOM 1284 N N . LEU A 1 167 ? -27.559 -0.018 -7.015 1.00 32.45 165 LEU A N 1
ATOM 1285 C CA . LEU A 1 167 ? -28.356 0.225 -5.839 1.00 32.37 165 LEU A CA 1
ATOM 1286 C C . LEU A 1 167 ? -27.617 1.153 -4.906 1.00 32.49 165 LEU A C 1
ATOM 1287 O O . LEU A 1 167 ? -26.446 0.958 -4.576 1.00 31.74 165 LEU A O 1
ATOM 1292 N N . ASP A 1 168 ? -28.329 2.192 -4.523 1.00 33.45 166 ASP A N 1
ATOM 1293 C CA . ASP A 1 168 ? -27.849 3.182 -3.593 1.00 35.14 166 ASP A CA 1
ATOM 1294 C C . ASP A 1 168 ? -28.276 2.733 -2.221 1.00 35.33 166 ASP A C 1
ATOM 1295 O O . ASP A 1 168 ? -29.469 2.673 -1.921 1.00 35.28 166 ASP A O 1
ATOM 1300 N N . GLU A 1 169 ? -27.281 2.376 -1.417 1.00 36.46 167 GLU A N 1
ATOM 1301 C CA . GLU A 1 169 ? -27.465 1.949 -0.040 1.00 37.59 167 GLU A CA 1
ATOM 1302 C C . GLU A 1 169 ? -28.673 1.021 0.155 1.00 38.02 167 GLU A C 1
ATOM 1303 O O . GLU A 1 169 ? -29.679 1.413 0.721 1.00 38.18 167 GLU A O 1
ATOM 1309 N N . PRO A 1 170 ? -28.590 -0.213 -0.352 1.00 39.18 168 PRO A N 1
ATOM 1310 C CA . PRO A 1 170 ? -29.729 -1.136 -0.268 1.00 40.08 168 PRO A CA 1
ATOM 1311 C C . PRO A 1 170 ? -30.047 -1.677 1.125 1.00 40.72 168 PRO A C 1
ATOM 1312 O O . PRO A 1 170 ? -30.924 -2.512 1.252 1.00 41.29 168 PRO A O 1
ATOM 1316 N N . THR A 1 171 ? -29.339 -1.227 2.151 1.00 41.90 169 THR A N 1
ATOM 1317 C CA . THR A 1 171 ? -29.630 -1.641 3.524 1.00 43.01 169 THR A CA 1
ATOM 1318 C C . THR A 1 171 ? -30.566 -0.654 4.235 1.00 44.27 169 THR A C 1
ATOM 1319 O O . THR A 1 171 ? -31.015 -0.930 5.356 1.00 44.64 169 THR A O 1
ATOM 1323 N N . ALA A 1 172 ? -30.855 0.481 3.587 1.00 44.95 170 ALA A N 1
ATOM 1324 C CA . ALA A 1 172 ? -31.664 1.538 4.185 1.00 45.63 170 ALA A CA 1
ATOM 1325 C C . ALA A 1 172 ? -33.082 1.024 4.481 1.00 46.06 170 ALA A C 1
ATOM 1326 O O . ALA A 1 172 ? -33.684 0.354 3.639 1.00 46.39 170 ALA A O 1
ATOM 1328 N N . GLY A 1 173 ? -33.583 1.323 5.683 1.00 45.99 171 GLY A N 1
ATOM 1329 C CA . GLY A 1 173 ? -34.912 0.909 6.129 1.00 45.80 171 GLY A CA 1
ATOM 1330 C C . GLY A 1 173 ? -35.074 -0.567 6.487 1.00 46.18 171 GLY A C 1
ATOM 1331 O O . GLY A 1 173 ? -36.214 -1.055 6.631 1.00 45.68 171 GLY A O 1
ATOM 1332 N N . LEU A 1 174 ? -33.951 -1.283 6.626 1.00 46.07 172 LEU A N 1
ATOM 1333 C CA . LEU A 1 174 ? -33.994 -2.738 6.800 1.00 46.43 172 LEU A CA 1
ATOM 1334 C C . LEU A 1 174 ? -33.121 -3.270 7.922 1.00 46.67 172 LEU A C 1
ATOM 1335 O O . LEU A 1 174 ? -31.961 -2.901 8.059 1.00 46.65 172 LEU A O 1
ATOM 1340 N N . ASP A 1 175 ? -33.713 -4.166 8.702 1.00 47.03 173 ASP A N 1
ATOM 1341 C CA . ASP A 1 175 ? -33.034 -4.987 9.696 1.00 48.25 173 ASP A CA 1
ATOM 1342 C C . ASP A 1 175 ? -32.063 -5.937 8.982 1.00 48.34 173 ASP A C 1
ATOM 1343 O O . ASP A 1 175 ? -32.209 -6.174 7.786 1.00 48.69 173 ASP A O 1
ATOM 1348 N N . PRO A 1 176 ? -31.107 -6.535 9.713 1.00 48.49 174 PRO A N 1
ATOM 1349 C CA . PRO A 1 176 ? -30.070 -7.329 9.039 1.00 48.23 174 PRO A CA 1
ATOM 1350 C C . PRO A 1 176 ? -30.622 -8.510 8.223 1.00 47.79 174 PRO A C 1
ATOM 1351 O O . PRO A 1 176 ? -30.088 -8.824 7.158 1.00 48.41 174 PRO A O 1
ATOM 1355 N N . MET A 1 177 ? -31.673 -9.153 8.720 1.00 47.25 175 MET A N 1
ATOM 1356 C CA . MET A 1 177 ? -32.322 -10.244 7.999 1.00 46.64 175 MET A CA 1
ATOM 1357 C C . MET A 1 177 ? -33.087 -9.689 6.776 1.00 45.28 175 MET A C 1
ATOM 1358 O O . MET A 1 177 ? -33.122 -10.319 5.717 1.00 45.83 175 MET A O 1
ATOM 1363 N N . GLY A 1 178 ? -33.659 -8.501 6.926 1.00 43.71 176 GLY A N 1
ATOM 1364 C CA . GLY A 1 178 ? -34.153 -7.735 5.796 1.00 41.84 176 GLY A CA 1
ATOM 1365 C C . GLY A 1 178 ? -33.064 -7.537 4.753 1.00 40.66 176 GLY A C 1
ATOM 1366 O O . GLY A 1 178 ? -33.307 -7.712 3.570 1.00 40.21 176 GLY A O 1
ATOM 1367 N N . VAL A 1 179 ? -31.855 -7.194 5.196 1.00 39.19 177 VAL A N 1
ATOM 1368 C CA . VAL A 1 179 ? -30.767 -6.938 4.273 1.00 37.84 177 VAL A CA 1
ATOM 1369 C C . VAL A 1 179 ? -30.435 -8.235 3.525 1.00 37.16 177 VAL A C 1
ATOM 1370 O O . VAL A 1 179 ? -30.365 -8.245 2.297 1.00 36.68 177 VAL A O 1
ATOM 1374 N N . SER A 1 180 ? -30.274 -9.336 4.255 1.00 35.35 178 SER A N 1
ATOM 1375 C CA . SER A 1 180 ? -29.859 -10.569 3.602 1.00 34.94 178 SER A CA 1
ATOM 1376 C C . SER A 1 180 ? -30.926 -11.060 2.619 1.00 33.75 178 SER A C 1
ATOM 1377 O O . SER A 1 180 ? -30.579 -11.613 1.583 1.00 33.67 178 SER A O 1
ATOM 1380 N N A GLU A 1 181 ? -32.206 -10.863 2.963 0.50 33.37 179 GLU A N 1
ATOM 1381 N N B GLU A 1 181 ? -32.201 -10.859 2.929 0.50 33.04 179 GLU A N 1
ATOM 1382 C CA A GLU A 1 181 ? -33.331 -11.153 2.057 0.50 33.09 179 GLU A CA 1
ATOM 1383 C CA B GLU A 1 181 ? -33.240 -11.242 1.981 0.50 32.39 179 GLU A CA 1
ATOM 1384 C C A GLU A 1 181 ? -33.079 -10.464 0.715 0.50 32.51 179 GLU A C 1
ATOM 1385 C C B GLU A 1 181 ? -33.104 -10.464 0.666 0.50 32.15 179 GLU A C 1
ATOM 1386 O O A GLU A 1 181 ? -32.924 -11.134 -0.316 0.50 32.62 179 GLU A O 1
ATOM 1387 O O B GLU A 1 181 ? -33.052 -11.078 -0.409 0.50 32.31 179 GLU A O 1
ATOM 1398 N N . ILE A 1 182 ? -32.991 -9.135 0.740 1.00 31.73 180 ILE A N 1
ATOM 1399 C CA . ILE A 1 182 ? -32.780 -8.341 -0.484 1.00 31.84 180 ILE A CA 1
ATOM 1400 C C . ILE A 1 182 ? -31.475 -8.743 -1.239 1.00 31.14 180 ILE A C 1
ATOM 1401 O O . ILE A 1 182 ? -31.491 -8.876 -2.460 1.00 31.47 180 ILE A O 1
ATOM 1406 N N . MET A 1 183 ? -30.390 -9.002 -0.511 1.00 29.63 181 MET A N 1
ATOM 1407 C CA . MET A 1 183 ? -29.134 -9.418 -1.130 1.00 29.78 181 MET A CA 1
ATOM 1408 C C . MET A 1 183 ? -29.229 -10.782 -1.847 1.00 30.44 181 MET A C 1
ATOM 1409 O O . MET A 1 183 ? -28.707 -10.967 -2.955 1.00 30.22 181 MET A O 1
ATOM 1414 N N . LYS A 1 184 ? -29.906 -11.725 -1.212 1.00 31.12 182 LYS A N 1
ATOM 1415 C CA . LYS A 1 184 ? -30.084 -13.041 -1.781 1.00 32.56 182 LYS A CA 1
ATOM 1416 C C . LYS A 1 184 ? -31.030 -12.962 -2.999 1.00 31.82 182 LYS A C 1
ATOM 1417 O O . LYS A 1 184 ? -30.868 -13.693 -3.966 1.00 32.89 182 LYS A O 1
ATOM 1423 N N . LEU A 1 185 ? -32.007 -12.069 -2.946 1.00 30.76 183 LEU A N 1
ATOM 1424 C CA . LEU A 1 185 ? -32.856 -11.841 -4.094 1.00 30.53 183 LEU A CA 1
ATOM 1425 C C . LEU A 1 185 ? -32.014 -11.340 -5.309 1.00 29.84 183 LEU A C 1
ATOM 1426 O O . LEU A 1 185 ? -32.222 -11.789 -6.427 1.00 29.14 183 LEU A O 1
ATOM 1431 N N . LEU A 1 186 ? -31.054 -10.448 -5.046 1.00 28.52 184 LEU A N 1
ATOM 1432 C CA . LEU A 1 186 ? -30.203 -9.881 -6.070 1.00 28.40 184 LEU A CA 1
ATOM 1433 C C . LEU A 1 186 ? -29.227 -10.914 -6.631 1.00 28.42 184 LEU A C 1
ATOM 1434 O O . LEU A 1 186 ? -28.926 -10.891 -7.816 1.00 27.62 184 LEU A O 1
ATOM 1439 N N . VAL A 1 187 ? -28.766 -11.829 -5.782 1.00 28.51 185 VAL A N 1
ATOM 1440 C CA . VAL A 1 187 ? -27.821 -12.855 -6.211 1.00 28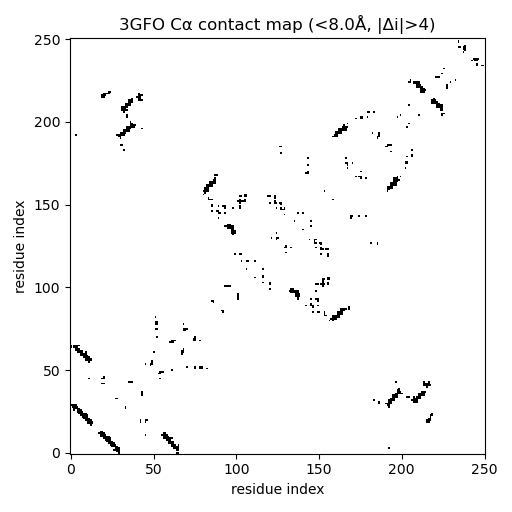.40 185 VAL A CA 1
ATOM 1441 C C . VAL A 1 187 ? -28.577 -13.813 -7.147 1.00 28.89 185 VAL A C 1
ATOM 1442 O O . VAL A 1 187 ? -28.106 -14.132 -8.252 1.00 27.42 185 VAL A O 1
ATOM 1446 N N . GLU A 1 188 ? -29.777 -14.196 -6.721 1.00 29.26 186 GLU A N 1
ATOM 1447 C CA . GLU A 1 188 ? -30.648 -15.020 -7.542 1.00 31.04 186 GLU A CA 1
ATOM 1448 C C . GLU A 1 188 ? -30.984 -14.400 -8.906 1.00 30.81 186 GLU A C 1
ATOM 1449 O O . GLU A 1 188 ? -30.861 -15.077 -9.912 1.00 31.02 186 GLU A O 1
ATOM 1455 N N . MET A 1 189 ? -31.379 -13.125 -8.953 1.00 30.62 187 MET A N 1
ATOM 1456 C CA . MET A 1 189 ? -31.768 -12.518 -10.257 1.00 30.41 187 MET A CA 1
ATOM 1457 C C . MET A 1 189 ? -30.597 -12.397 -11.240 1.00 29.84 187 MET A C 1
ATOM 1458 O O . MET A 1 189 ? -30.784 -12.384 -12.444 1.00 29.43 187 MET A O 1
ATOM 1463 N N . GLN A 1 190 ? -29.390 -12.304 -10.709 1.00 29.72 188 GLN A N 1
ATOM 1464 C CA . GLN A 1 190 ? -28.222 -12.314 -11.534 1.00 30.67 188 GLN A CA 1
ATOM 1465 C C . GLN A 1 190 ? -27.987 -13.702 -12.160 1.00 31.24 188 GLN A C 1
ATOM 1466 O O . GLN A 1 190 ? -27.595 -13.802 -13.316 1.00 31.19 188 GLN A O 1
ATOM 1472 N N . LYS A 1 191 ? -28.268 -14.759 -11.397 1.00 32.43 189 LYS A N 1
ATOM 1473 C CA . LYS A 1 191 ? -28.200 -16.12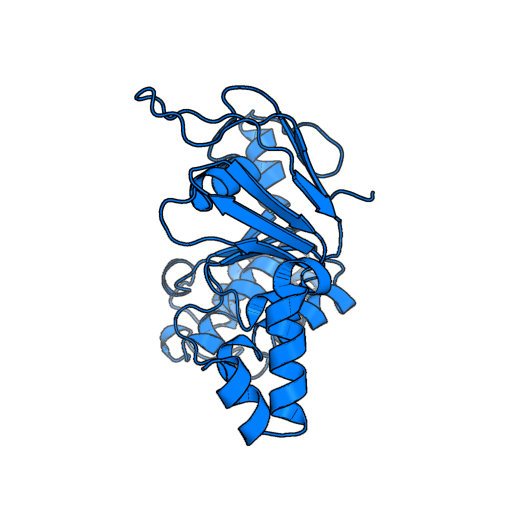3 -11.907 1.00 33.63 189 LYS A CA 1
ATOM 1474 C C . LYS A 1 191 ? -29.166 -16.318 -13.033 1.00 33.81 189 LYS A C 1
ATOM 1475 O O . LYS A 1 191 ? -28.844 -17.009 -13.988 1.00 35.16 189 LYS A O 1
ATOM 1481 N N . GLU A 1 192 ? -30.337 -15.718 -12.948 1.00 34.42 190 GLU A N 1
ATOM 1482 C CA . GLU A 1 192 ? -31.317 -15.917 -14.011 1.00 36.18 190 GLU A CA 1
ATOM 1483 C C . GLU A 1 192 ? -31.260 -14.904 -15.157 1.00 35.51 190 GLU A C 1
ATOM 1484 O O . GLU A 1 192 ? -31.673 -15.220 -16.278 1.00 35.63 190 GLU A O 1
ATOM 1490 N N . LEU A 1 193 ? -30.689 -13.728 -14.893 1.00 34.36 191 LEU A N 1
ATOM 1491 C CA . LEU A 1 193 ? -30.694 -12.635 -15.851 1.00 33.79 191 LEU A CA 1
ATOM 1492 C C . LEU A 1 193 ? -29.307 -12.256 -16.371 1.00 33.29 191 LEU A C 1
ATOM 1493 O O . LEU A 1 193 ? -29.202 -11.656 -17.431 1.00 33.22 191 LEU A O 1
ATOM 1498 N N . GLY A 1 194 ? -28.252 -12.565 -15.625 1.00 32.93 192 GLY A N 1
ATOM 1499 C CA . GLY A 1 194 ? -26.887 -12.187 -16.052 1.00 32.56 192 GLY A CA 1
ATOM 1500 C C . GLY A 1 194 ? -26.581 -10.711 -15.845 1.00 32.92 192 GLY A C 1
ATOM 1501 O O . GLY A 1 194 ? -25.481 -10.268 -16.152 1.00 33.88 192 GLY A O 1
ATOM 1502 N N . ILE A 1 195 ? -27.554 -9.966 -15.302 1.00 32.05 193 ILE A N 1
ATOM 1503 C CA . ILE A 1 195 ? -27.417 -8.550 -14.966 1.00 30.88 193 ILE A CA 1
ATOM 1504 C C . ILE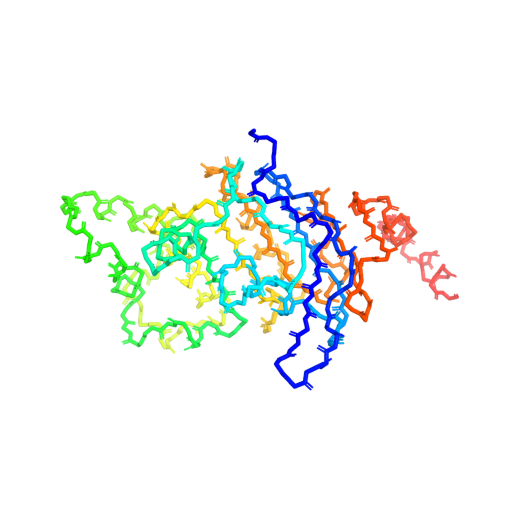 A 1 195 ? -26.261 -8.341 -13.974 1.00 30.25 193 ILE A C 1
ATOM 1505 O O . ILE A 1 195 ? -26.085 -9.152 -13.041 1.00 30.25 193 ILE A O 1
ATOM 1510 N N . THR A 1 196 ? -25.478 -7.283 -14.196 1.00 28.54 194 THR A N 1
ATOM 1511 C CA . THR A 1 196 ? -24.359 -6.920 -13.321 1.00 28.69 194 THR A CA 1
ATOM 1512 C C . THR A 1 196 ? -24.913 -6.048 -12.190 1.00 27.91 194 THR A C 1
ATOM 1513 O O . THR A 1 196 ? -25.776 -5.225 -12.435 1.00 28.29 194 THR A O 1
ATOM 1517 N N . ILE A 1 197 ? -24.440 -6.250 -10.967 1.00 27.51 195 ILE A N 1
ATOM 1518 C CA . ILE A 1 197 ? -24.955 -5.534 -9.807 1.00 27.53 195 ILE A CA 1
ATOM 1519 C C . ILE A 1 197 ? -23.877 -4.700 -9.178 1.00 27.74 195 ILE A C 1
ATOM 1520 O O . ILE A 1 197 ? -22.842 -5.218 -8.752 1.00 29.25 195 ILE A O 1
ATOM 1525 N N . ILE A 1 198 ? -24.137 -3.407 -9.089 1.00 27.92 196 ILE A N 1
ATOM 1526 C CA . ILE A 1 198 ? -23.242 -2.484 -8.424 1.00 28.10 196 ILE A CA 1
ATOM 1527 C C . ILE A 1 198 ? -23.939 -1.773 -7.260 1.00 28.45 196 ILE A C 1
ATOM 1528 O O . ILE A 1 198 ? -24.968 -1.097 -7.418 1.00 28.22 196 ILE A O 1
ATOM 1533 N N . ILE A 1 199 ? -23.343 -1.945 -6.086 1.00 28.18 197 ILE A N 1
ATOM 1534 C CA . ILE A 1 199 ? -23.900 -1.478 -4.836 1.00 27.86 197 ILE A CA 1
ATOM 1535 C C . ILE A 1 199 ? -23.006 -0.415 -4.196 1.00 27.55 197 ILE A C 1
ATOM 1536 O O . ILE A 1 199 ? -21.793 -0.571 -4.176 1.00 27.25 197 ILE A O 1
ATOM 1541 N N . ALA A 1 200 ? -23.630 0.654 -3.710 1.00 27.01 198 ALA A N 1
ATOM 1542 C CA . ALA A 1 200 ? -22.991 1.699 -2.913 1.00 27.99 198 ALA A CA 1
ATOM 1543 C C . ALA A 1 200 ? -23.522 1.529 -1.523 1.00 28.39 198 ALA A C 1
ATOM 1544 O O . ALA A 1 200 ? -24.755 1.574 -1.295 1.00 28.19 198 ALA A O 1
ATOM 1546 N N . THR A 1 201 ? -22.618 1.299 -0.587 1.00 29.00 199 THR A N 1
ATOM 1547 C CA . THR A 1 201 ? -23.051 1.071 0.778 1.00 30.33 199 THR A CA 1
ATOM 1548 C C . THR A 1 201 ? -21.989 1.413 1.803 1.00 31.94 199 THR A C 1
ATOM 1549 O O . THR A 1 201 ? -20.786 1.408 1.505 1.00 31.42 199 THR A O 1
ATOM 1553 N N . HIS A 1 202 ? -22.446 1.707 3.017 1.00 33.26 200 HIS A N 1
ATOM 1554 C CA . HIS A 1 202 ? -21.515 1.843 4.116 1.00 35.62 200 HIS A CA 1
ATOM 1555 C C . HIS A 1 202 ? -21.504 0.599 4.977 1.00 36.39 200 HIS A C 1
ATOM 1556 O O . HIS A 1 202 ? -20.771 0.561 5.952 1.00 37.02 200 HIS A O 1
ATOM 1563 N N . ASP A 1 203 ? -22.301 -0.413 4.618 1.00 37.53 201 ASP A N 1
ATOM 1564 C CA . ASP A 1 203 ? -22.423 -1.624 5.440 1.00 38.50 201 ASP A CA 1
ATOM 1565 C C . ASP A 1 203 ? -21.345 -2.598 5.074 1.00 38.87 201 ASP A C 1
ATOM 1566 O O . ASP A 1 203 ? -21.275 -3.035 3.940 1.00 39.38 201 ASP A O 1
ATOM 1571 N N . ILE A 1 204 ? -20.510 -2.952 6.039 1.00 39.65 202 ILE A N 1
ATOM 1572 C CA . ILE A 1 204 ? -19.363 -3.794 5.767 1.00 40.00 202 ILE A CA 1
ATOM 1573 C C . ILE A 1 204 ? -19.534 -5.146 6.422 1.00 40.45 202 ILE A C 1
ATOM 1574 O O . ILE A 1 204 ? -18.650 -5.981 6.343 1.00 40.07 202 ILE A O 1
ATOM 1579 N N . ASP A 1 205 ? -20.684 -5.358 7.055 1.00 41.05 203 ASP A N 1
ATOM 1580 C CA . ASP A 1 205 ? -20.941 -6.589 7.804 1.00 42.10 203 ASP A CA 1
ATOM 1581 C C . ASP A 1 205 ? -21.710 -7.652 7.009 1.00 42.13 203 ASP A C 1
ATOM 1582 O O . ASP A 1 205 ? -21.270 -8.804 6.930 1.00 43.02 203 ASP A O 1
ATOM 1587 N N . ILE A 1 206 ? -22.849 -7.269 6.430 1.00 41.11 204 ILE A N 1
ATOM 1588 C CA . ILE A 1 206 ? -23.673 -8.196 5.672 1.00 39.78 204 ILE A CA 1
ATOM 1589 C C . ILE A 1 206 ? -23.439 -8.091 4.178 1.00 38.18 204 ILE A C 1
ATOM 1590 O O . ILE A 1 206 ? -23.089 -9.091 3.544 1.00 38.53 204 ILE A O 1
ATOM 1595 N N . VAL A 1 207 ? -23.613 -6.894 3.622 1.00 36.51 205 VAL A N 1
ATOM 1596 C CA . VAL A 1 207 ? -23.441 -6.682 2.174 1.00 35.13 205 VAL A CA 1
ATOM 1597 C C . VAL A 1 207 ? -22.237 -7.416 1.520 1.00 34.57 205 VAL A C 1
ATOM 1598 O O . VAL A 1 207 ? -22.412 -8.047 0.488 1.00 34.52 205 VAL A O 1
ATOM 1602 N N . PRO A 1 208 ? -21.034 -7.328 2.105 1.00 34.18 206 PRO A N 1
ATOM 1603 C CA . PRO A 1 208 ? -19.881 -8.008 1.489 1.00 34.61 206 PRO A CA 1
ATOM 1604 C C . PRO A 1 208 ? -19.908 -9.556 1.431 1.00 35.09 206 PRO A C 1
ATOM 1605 O O . PRO A 1 208 ? -19.185 -10.152 0.630 1.00 35.35 206 PRO A O 1
ATOM 1609 N N . LEU A 1 209 ? -20.744 -10.208 2.237 1.00 35.84 207 LEU A N 1
ATOM 1610 C CA . LEU A 1 209 ? -20.829 -11.680 2.192 1.00 35.78 207 LEU A CA 1
ATOM 1611 C C . LEU A 1 209 ? -21.552 -12.137 0.945 1.00 34.96 207 LEU A C 1
ATOM 1612 O O . LEU A 1 209 ? -21.510 -13.316 0.577 1.00 34.47 207 LEU A O 1
ATOM 1617 N N . TYR A 1 210 ? -22.195 -11.185 0.283 1.00 34.36 208 TYR A N 1
ATOM 1618 C CA . TYR A 1 210 ? -22.906 -11.452 -0.953 1.00 33.93 208 TYR A CA 1
ATOM 1619 C C . TYR A 1 210 ? -22.157 -10.952 -2.216 1.00 33.71 208 TYR A C 1
ATOM 1620 O O . TYR A 1 210 ? -22.671 -11.036 -3.329 1.00 33.47 208 TYR A O 1
ATOM 1629 N N . CYS A 1 211 ? -20.954 -10.415 -2.034 1.00 33.24 209 CYS A N 1
ATOM 1630 C CA . CYS A 1 211 ? -20.214 -9.772 -3.124 1.00 33.53 209 CYS A CA 1
ATOM 1631 C C . CYS A 1 211 ? -19.064 -10.622 -3.630 1.00 33.41 209 CYS A C 1
ATOM 1632 O O . CYS A 1 211 ? -18.438 -11.350 -2.848 1.00 32.83 209 CYS A O 1
ATOM 1635 N N . ASP A 1 212 ? -18.772 -10.503 -4.927 1.00 33.48 210 ASP A N 1
ATOM 1636 C CA . ASP A 1 212 ? -17.578 -11.138 -5.514 1.00 33.83 210 ASP A CA 1
ATOM 1637 C C . ASP A 1 212 ? -16.359 -10.245 -5.432 1.00 33.27 210 ASP A C 1
ATOM 1638 O O . ASP A 1 212 ? -15.226 -10.714 -5.473 1.00 33.60 210 ASP A O 1
ATOM 1643 N N . ASN A 1 213 ? -16.604 -8.950 -5.329 1.00 33.32 211 ASN A N 1
ATOM 1644 C CA . ASN A 1 213 ? -15.563 -7.955 -5.454 1.00 33.78 211 ASN A CA 1
ATOM 1645 C C . ASN A 1 213 ? -16.013 -6.740 -4.698 1.00 33.05 211 ASN A C 1
ATOM 1646 O O . ASN A 1 213 ? -17.196 -6.509 -4.552 1.00 34.03 211 ASN A O 1
ATOM 1651 N N . VAL A 1 214 ? -15.067 -5.961 -4.218 1.00 33.20 212 VAL A N 1
ATOM 1652 C CA . VAL A 1 214 ? -15.347 -4.860 -3.316 1.00 32.95 212 VAL A CA 1
ATOM 1653 C C . VAL A 1 214 ? -14.278 -3.762 -3.464 1.00 32.72 212 VAL A C 1
ATOM 1654 O O . VAL A 1 214 ? -13.076 -4.060 -3.562 1.00 33.05 212 VAL A O 1
ATOM 1658 N N . PHE A 1 215 ? -14.712 -2.506 -3.450 1.00 31.54 213 PHE A N 1
ATOM 1659 C CA . PHE A 1 215 ? -13.798 -1.375 -3.459 1.00 31.56 213 PHE A CA 1
ATOM 1660 C C . PHE A 1 215 ? -14.039 -0.520 -2.230 1.00 31.53 213 PHE A C 1
ATOM 1661 O O . PHE A 1 215 ? -15.185 -0.138 -1.953 1.00 32.68 213 PHE A O 1
ATOM 1669 N N . VAL A 1 216 ? -12.982 -0.240 -1.473 1.00 31.35 214 VAL A N 1
ATOM 1670 C CA . VAL A 1 216 ? -13.096 0.627 -0.288 1.00 31.70 214 VAL A CA 1
ATOM 1671 C C . VAL A 1 216 ? -12.570 1.994 -0.635 1.00 32.00 214 VAL A C 1
ATOM 1672 O O . VAL A 1 216 ? -11.436 2.136 -1.105 1.00 32.21 214 VAL A O 1
ATOM 1676 N N . MET A 1 217 ? -13.428 2.989 -0.457 1.00 32.07 215 MET A N 1
ATOM 1677 C CA . MET A 1 217 ? -13.080 4.360 -0.802 1.00 32.95 215 MET A CA 1
ATOM 1678 C C . MET A 1 217 ? -12.822 5.220 0.453 1.00 34.47 215 MET A C 1
ATOM 1679 O O . MET A 1 217 ? -13.457 5.026 1.502 1.00 34.50 215 MET A O 1
ATOM 1684 N N . LYS A 1 218 ? -11.878 6.154 0.336 1.00 36.56 216 LYS A N 1
ATOM 1685 C CA . LYS A 1 218 ? -11.619 7.167 1.369 1.00 38.35 216 LYS A CA 1
ATOM 1686 C C . LYS A 1 218 ? -11.153 8.456 0.733 1.00 38.34 216 LYS A C 1
ATOM 1687 O O . LYS A 1 218 ? -10.210 8.465 -0.048 1.00 38.55 216 LYS A O 1
ATOM 1693 N N . GLU A 1 219 ? -11.854 9.536 1.061 1.00 39.05 217 GLU A N 1
ATOM 1694 C CA . GLU A 1 219 ? -11.575 10.870 0.533 1.00 39.98 217 GLU A CA 1
ATOM 1695 C C . GLU A 1 219 ? -11.350 10.845 -0.977 1.00 39.54 217 GLU A C 1
ATOM 1696 O O . GLU A 1 219 ? -10.324 11.333 -1.482 1.00 38.91 217 GLU A O 1
ATOM 1702 N N . GLY A 1 220 ? -12.307 10.226 -1.672 1.00 38.94 218 GLY A N 1
ATOM 1703 C CA . GLY A 1 220 ? -12.326 10.175 -3.120 1.00 38.47 218 GLY A CA 1
ATOM 1704 C C . GLY A 1 220 ? -11.204 9.390 -3.772 1.00 38.27 218 GLY A C 1
ATOM 1705 O O . GLY A 1 220 ? -10.902 9.627 -4.940 1.00 37.52 218 GLY A O 1
ATOM 1706 N N . ARG A 1 221 ? -10.602 8.458 -3.024 1.00 38.27 219 ARG A N 1
ATOM 1707 C CA . ARG A 1 221 ? -9.628 7.489 -3.566 1.00 38.75 219 ARG A CA 1
ATOM 1708 C C . ARG A 1 221 ? -10.050 6.079 -3.182 1.00 38.45 219 ARG A C 1
ATOM 1709 O O . ARG A 1 221 ? -10.662 5.878 -2.130 1.00 38.31 219 ARG A O 1
ATOM 1717 N N . VAL A 1 222 ? -9.705 5.098 -4.011 1.00 38.33 220 VAL A N 1
ATOM 1718 C CA . VAL A 1 222 ? -9.760 3.701 -3.588 1.00 37.60 220 VAL A CA 1
ATOM 1719 C C . VAL A 1 222 ? -8.536 3.445 -2.726 1.00 38.38 220 VAL A C 1
ATOM 1720 O O . VAL A 1 222 ? -7.433 3.823 -3.114 1.00 37.87 220 VAL A O 1
ATOM 1724 N N . ILE A 1 223 ? -8.728 2.775 -1.587 1.00 39.21 221 ILE A N 1
ATOM 1725 C CA . ILE A 1 223 ? -7.630 2.463 -0.668 1.00 40.63 221 ILE A CA 1
ATOM 1726 C C . ILE A 1 223 ? -7.464 0.950 -0.439 1.00 41.28 221 ILE A C 1
ATOM 1727 O O . ILE A 1 223 ? -6.416 0.501 0.023 1.00 42.28 221 ILE A O 1
ATOM 1732 N N . LEU A 1 224 ? -8.503 0.178 -0.749 1.00 41.25 222 LEU A N 1
ATOM 1733 C CA . LEU A 1 224 ? -8.460 -1.281 -0.700 1.00 41.28 222 LEU A CA 1
ATOM 1734 C C . LEU A 1 224 ? -9.380 -1.844 -1.765 1.00 40.93 222 LEU A C 1
ATOM 1735 O O . LEU A 1 224 ? -10.360 -1.203 -2.150 1.00 41.30 222 LEU A O 1
ATOM 1740 N N . GLN A 1 225 ? -9.080 -3.046 -2.243 1.00 40.33 223 GLN A N 1
ATOM 1741 C CA . GLN A 1 225 ? -9.941 -3.693 -3.223 1.00 39.53 223 GLN A CA 1
ATOM 1742 C C . GLN A 1 225 ? -9.680 -5.172 -3.332 1.00 38.91 223 GLN A C 1
ATOM 1743 O O . GLN A 1 225 ? -8.577 -5.633 -3.056 1.00 39.07 223 GLN A O 1
ATOM 1749 N N . GLY A 1 226 ? -10.698 -5.896 -3.771 1.00 38.32 224 GLY A N 1
ATOM 1750 C CA . GLY A 1 226 ? -10.572 -7.286 -4.168 1.00 37.75 224 GLY A CA 1
ATOM 1751 C C . GLY A 1 226 ? -11.756 -8.106 -3.700 1.00 38.08 224 GLY A C 1
ATOM 1752 O O . GLY A 1 226 ? -12.867 -7.578 -3.448 1.00 37.53 224 GLY A O 1
ATOM 1753 N N . ASN A 1 227 ? -11.508 -9.408 -3.614 1.00 38.13 225 ASN A N 1
ATOM 1754 C CA . ASN A 1 227 ? -12.404 -10.364 -2.989 1.00 38.90 225 ASN A CA 1
ATOM 1755 C C . ASN A 1 227 ? -12.629 -10.012 -1.525 1.00 38.38 225 ASN A C 1
ATOM 1756 O O . ASN A 1 227 ? -11.676 -9.895 -0.784 1.00 38.42 225 ASN A O 1
ATOM 1761 N N . PRO A 1 228 ? -13.893 -9.838 -1.113 1.00 38.65 226 PRO A N 1
ATOM 1762 C CA . PRO A 1 228 ? -14.250 -9.544 0.271 1.00 39.41 226 PRO A CA 1
ATOM 1763 C C . PRO A 1 228 ? -13.764 -10.557 1.288 1.00 40.35 226 PRO A C 1
ATOM 1764 O O . PRO A 1 228 ? -13.540 -10.173 2.440 1.00 39.79 226 PRO A O 1
ATOM 1768 N N . LYS A 1 229 ? -13.605 -11.827 0.878 1.00 41.97 227 LYS A N 1
ATOM 1769 C CA . LYS A 1 229 ? -13.116 -12.887 1.791 1.00 43.46 227 LYS A CA 1
ATOM 1770 C C . LYS A 1 229 ? -11.701 -12.529 2.206 1.00 43.78 227 LYS A C 1
ATOM 1771 O O . LYS A 1 229 ? -11.306 -12.776 3.346 1.00 44.23 227 LYS A O 1
ATOM 1777 N N . GLU A 1 230 ? -10.961 -11.932 1.268 1.00 44.32 228 GLU A N 1
ATOM 1778 C CA . GLU A 1 230 ? -9.568 -11.519 1.468 1.00 44.87 228 GLU A CA 1
ATOM 1779 C C . GLU A 1 230 ? -9.466 -10.143 2.101 1.00 44.63 228 GLU A C 1
ATOM 1780 O O . GLU A 1 230 ? -8.598 -9.914 2.939 1.00 45.68 228 GLU A O 1
ATOM 1786 N N . VAL A 1 231 ? -10.350 -9.227 1.720 1.00 43.89 229 VAL A N 1
ATOM 1787 C CA . VAL A 1 231 ? -10.309 -7.869 2.246 1.00 43.21 229 VAL A CA 1
ATOM 1788 C C . VAL A 1 231 ? -10.752 -7.856 3.709 1.00 43.44 229 VAL A C 1
ATOM 1789 O O . VAL A 1 231 ? -10.188 -7.159 4.543 1.00 43.71 229 VAL A O 1
ATOM 1793 N N . PHE A 1 232 ? -11.768 -8.642 4.017 1.00 43.10 230 PHE A N 1
ATOM 1794 C CA . PHE A 1 232 ? -12.266 -8.712 5.367 1.00 42.79 230 PHE A CA 1
ATOM 1795 C C . PHE A 1 232 ? -11.889 -10.045 5.986 1.00 42.78 230 PHE A C 1
ATOM 1796 O O . PHE A 1 232 ? -12.642 -10.609 6.759 1.00 42.80 230 PHE A O 1
ATOM 1804 N N . ALA A 1 233 ? -10.701 -10.527 5.640 1.00 43.54 231 ALA A N 1
ATOM 1805 C CA . ALA A 1 233 ? -10.200 -11.828 6.102 1.00 44.25 231 ALA A CA 1
ATOM 1806 C C . ALA A 1 233 ? -10.331 -11.980 7.601 1.00 44.43 231 ALA A C 1
ATOM 1807 O O . ALA A 1 233 ? -10.703 -13.043 8.083 1.00 44.88 231 ALA A O 1
ATOM 1809 N N . GLU A 1 234 ? -10.054 -10.905 8.329 1.00 44.54 232 GLU A N 1
ATOM 1810 C CA . GLU A 1 234 ? -10.048 -10.954 9.782 1.00 45.19 232 GLU A CA 1
ATOM 1811 C C . GLU A 1 234 ? -11.431 -11.024 10.402 1.00 44.36 232 GLU A C 1
ATOM 1812 O O . GLU A 1 234 ? -11.658 -11.834 11.307 1.00 44.40 232 GLU A O 1
ATOM 1818 N N . LYS A 1 235 ? -12.345 -10.183 9.919 1.00 43.85 233 LYS A N 1
ATOM 1819 C CA . LYS A 1 235 ? -13.777 -10.246 10.285 1.00 43.13 233 LYS A CA 1
ATOM 1820 C C . LYS A 1 235 ? -14.385 -11.617 9.982 1.00 42.39 233 LYS A C 1
ATOM 1821 O O . LYS A 1 235 ? -15.208 -12.130 10.738 1.00 42.66 233 LYS A O 1
ATOM 1823 N N . GLU A 1 236 ? -13.959 -12.198 8.870 1.00 42.01 234 GLU A N 1
ATOM 1824 C CA . GLU A 1 236 ? -14.433 -13.511 8.409 1.00 42.04 234 GLU A CA 1
ATOM 1825 C C . GLU A 1 236 ? -13.991 -14.672 9.362 1.00 41.46 234 GLU A C 1
ATOM 1826 O O . GLU A 1 236 ? -14.800 -15.561 9.687 1.00 41.14 234 GLU A O 1
ATOM 1832 N N . VAL A 1 237 ? -12.734 -14.639 9.828 1.00 40.32 235 VAL A N 1
ATOM 1833 C CA . VAL A 1 237 ? -12.249 -15.568 10.877 1.00 39.98 235 VAL A CA 1
ATOM 1834 C C . VAL A 1 237 ? -13.137 -15.495 12.130 1.00 40.54 235 VAL A C 1
ATOM 1835 O O . VAL A 1 237 ? -13.578 -16.530 12.664 1.00 40.42 235 VAL A O 1
ATOM 1839 N N . ILE A 1 238 ? -13.427 -14.270 12.563 1.00 41.19 236 ILE A N 1
ATOM 1840 C CA . ILE A 1 238 ? -14.233 -14.017 13.753 1.00 42.49 236 ILE A CA 1
ATOM 1841 C C . ILE A 1 238 ? -15.631 -14.549 13.566 1.00 42.82 236 ILE A C 1
ATOM 1842 O O . ILE A 1 238 ? -16.181 -15.191 14.470 1.00 43.74 236 ILE A O 1
ATOM 1847 N N . ARG A 1 239 ? -16.206 -14.279 12.394 1.00 42.93 237 ARG A N 1
ATOM 1848 C CA . ARG A 1 239 ? -17.553 -14.741 12.081 1.00 42.63 237 ARG A CA 1
ATOM 1849 C C . ARG A 1 239 ? -17.645 -16.247 12.218 1.00 42.18 237 ARG A C 1
ATOM 1850 O O . ARG A 1 239 ? -18.581 -16.755 12.817 1.00 42.86 237 ARG A O 1
ATOM 1858 N N . LYS A 1 240 ? -16.667 -16.960 11.677 1.00 41.54 238 LYS A N 1
ATOM 1859 C CA . LYS A 1 240 ? -16.686 -18.418 11.741 1.00 41.27 238 LYS A CA 1
ATOM 1860 C C . LYS A 1 240 ? -16.464 -18.957 13.162 1.00 42.05 238 LYS A C 1
ATOM 1861 O O . LYS A 1 240 ? -16.898 -20.070 13.494 1.00 41.68 238 LYS A O 1
ATOM 1867 N N . VAL A 1 241 ? -15.788 -18.177 14.000 1.00 42.97 239 VAL A N 1
ATOM 1868 C CA . VAL A 1 241 ? -15.525 -18.626 15.352 1.00 43.89 239 VAL A CA 1
ATOM 1869 C C . VAL A 1 241 ? -16.808 -18.541 16.152 1.00 45.07 239 VAL A C 1
ATOM 1870 O O . VAL A 1 241 ? -17.165 -19.496 16.843 1.00 45.65 239 VAL A O 1
ATOM 1874 N N . ASN A 1 242 ? -17.513 -17.419 16.039 1.00 46.42 240 ASN A N 1
ATOM 1875 C CA . ASN A 1 242 ? -18.829 -17.270 16.675 1.00 47.45 240 ASN A CA 1
ATOM 1876 C C . ASN A 1 242 ? -19.738 -18.428 16.313 1.00 48.14 240 ASN A C 1
ATOM 1877 O O . ASN A 1 242 ? -20.551 -18.863 17.115 1.00 48.20 240 ASN A O 1
ATOM 1882 N N . LEU A 1 243 ? -19.597 -18.906 15.086 1.00 49.16 241 LEU A N 1
ATOM 1883 C CA . LEU A 1 243 ? -20.470 -19.921 14.543 1.00 50.70 241 LEU A CA 1
ATOM 1884 C C . LEU A 1 243 ? -20.285 -21.244 15.270 1.00 51.53 241 LEU A C 1
ATOM 1885 O O . LEU A 1 243 ? -21.241 -21.998 15.462 1.00 51.54 241 LEU A O 1
ATOM 1890 N N . ARG A 1 244 ? -19.048 -21.515 15.672 1.00 52.73 242 ARG A N 1
ATOM 1891 C CA . ARG A 1 244 ? -18.709 -22.756 16.342 1.00 54.09 242 ARG A CA 1
ATOM 1892 C C . ARG A 1 244 ? -18.568 -22.651 17.856 1.00 55.84 242 ARG A C 1
ATOM 1893 O O . ARG A 1 244 ? -19.128 -23.477 18.582 1.00 55.59 242 ARG A O 1
ATOM 1901 N N . LEU A 1 245 ? -17.805 -21.661 18.325 1.00 57.74 243 LEU A N 1
ATOM 1902 C CA . LEU A 1 245 ? -17.665 -21.416 19.752 1.00 60.13 243 LEU A CA 1
ATOM 1903 C C . LEU A 1 245 ? -18.092 -20.015 20.115 1.00 61.93 243 LEU A C 1
ATOM 1904 O O . LEU A 1 245 ? -17.258 -19.100 20.165 1.00 61.69 243 LEU A O 1
ATOM 1909 N N . PRO A 1 246 ? -19.401 -19.839 20.369 1.00 63.78 244 PRO A N 1
ATOM 1910 C CA . PRO A 1 246 ? -19.984 -18.525 20.644 1.00 65.63 244 PRO A CA 1
ATOM 1911 C C . PRO A 1 246 ? -19.126 -17.616 21.566 1.00 67.52 244 PRO A C 1
ATOM 1912 O O . PRO A 1 246 ? -18.899 -16.447 21.235 1.00 67.59 244 PRO A O 1
ATOM 1916 N N . ARG A 1 247 ? -18.621 -18.158 22.677 1.00 69.34 245 ARG A N 1
ATOM 1917 C CA . ARG A 1 247 ? -17.982 -17.336 23.716 1.00 71.40 245 ARG A CA 1
ATOM 1918 C C . ARG A 1 247 ? -16.529 -16.938 23.405 1.00 72.86 245 ARG A C 1
ATOM 1919 O O . ARG A 1 247 ? -16.095 -15.851 23.802 1.00 73.04 245 ARG A O 1
ATOM 1924 N N . ILE A 1 248 ? -15.795 -17.800 22.689 1.00 74.52 246 ILE A N 1
ATOM 1925 C CA . ILE A 1 248 ? -14.408 -17.512 22.278 1.00 76.21 246 ILE A CA 1
ATOM 1926 C C . ILE A 1 248 ? -14.300 -16.358 21.263 1.00 77.46 246 ILE A C 1
ATOM 1927 O O . ILE A 1 248 ? -13.324 -15.587 21.276 1.00 77.58 246 ILE A O 1
ATOM 1929 N N . GLY A 1 249 ? -15.306 -16.242 20.395 1.00 78.79 247 GLY A N 1
ATOM 1930 C CA . GLY A 1 249 ? -15.372 -15.173 19.397 1.00 80.40 247 GLY A CA 1
ATOM 1931 C C . GLY A 1 249 ? -15.574 -13.778 19.964 1.00 81.63 247 GLY A C 1
ATOM 1932 O O . GLY A 1 249 ? -15.201 -12.793 19.322 1.00 81.74 247 GLY A O 1
ATOM 1933 N N . HIS A 1 250 ? -16.165 -13.699 21.160 1.00 82.90 248 HIS A N 1
ATOM 1934 C CA . HIS A 1 250 ? -16.390 -12.422 21.859 1.00 84.25 248 HIS A CA 1
ATOM 1935 C C . HIS A 1 250 ? -15.167 -11.971 22.661 1.00 84.77 248 HIS A C 1
ATOM 1936 O O . HIS A 1 250 ? -15.020 -10.784 22.942 1.00 84.98 248 HIS A O 1
ATOM 1943 N N . LEU A 1 251 ? -14.312 -12.930 23.029 1.00 85.45 249 LEU A N 1
ATOM 1944 C CA . LEU A 1 251 ? -12.978 -12.660 23.590 1.00 85.93 249 LEU A CA 1
ATOM 1945 C C . LEU A 1 251 ? -11.986 -12.193 22.498 1.00 86.23 249 LEU A C 1
ATOM 1946 O O . LEU A 1 251 ? -10.973 -11.545 22.799 1.00 86.45 249 LEU A O 1
ATOM 1948 N N . MET A 1 252 ? -12.291 -12.525 21.239 1.00 86.36 250 MET A N 1
ATOM 1949 C CA . MET A 1 252 ? -11.532 -12.055 20.069 1.00 86.39 250 MET A CA 1
ATOM 1950 C C . MET A 1 252 ? -11.997 -10.665 19.605 1.00 86.39 250 MET A C 1
ATOM 1951 O O . MET A 1 252 ? -11.300 -9.990 18.843 1.00 86.30 250 MET A O 1
ATOM 1956 N N . GLU A 1 253 ? -13.187 -10.262 20.051 1.00 86.54 251 GLU A N 1
ATOM 1957 C CA . GLU A 1 253 ? -13.696 -8.898 19.855 1.00 86.63 251 GLU A CA 1
ATOM 1958 C C . GLU A 1 253 ? -13.319 -8.019 21.055 1.00 86.69 251 GLU A C 1
ATOM 1959 O O . GLU A 1 253 ? -13.337 -6.789 20.967 1.00 86.65 251 GLU A O 1
ATOM 1965 N N . ILE A 1 254 ? -12.987 -8.679 22.169 1.00 86.81 252 ILE A N 1
ATOM 1966 C CA . ILE A 1 254 ? -12.439 -8.049 23.377 1.00 86.79 252 ILE A CA 1
ATOM 1967 C C . ILE A 1 254 ? -10.956 -7.692 23.214 1.00 86.67 252 ILE A C 1
ATOM 1968 O O . ILE A 1 254 ? -10.508 -7.298 22.138 1.00 86.51 252 ILE A O 1
#

Secondary structure (DSSP, 8-state):
--EEEEEEEEEEE-TTS-EEEEEEEEEEETTSEEEEE--TTSSHHHHHHHHTTSS--SEEEEEETTEE---SHHHHHHHHHSEEEE-SSGGGT--SSBHHHHHHHHHHTS---HHHHHHHHHHHHHHTT-GGGTTSBGGGS-HHHHHHHHHHHHHTT--SEEEEE-TTTT--HHHHHHHHHHHHHHHHHH--EEEEEES--SSGGGG-SEEEEEETTEEEEEE-HHHHTHHHHHHHHHHHH-HHHHHHTT-

Foldseek 3Di:
DFFQKWFAQFWAAPPVGRTQAGGDTDGAGFLFAEEEADDPLLRVVVVVCCQLQVDPTPDTAMDGRNHGQDNDPVSSVVSVLQEAEQELFLVVPFDFAALQCGLLVVVVPPDDPVVVSVCLLCVLCVLLVHNVRNGPTLVPDDRLVSSSSSSSSSCSSVHQEYEYEANCRPHDLVSSVVNLVSVNVSSVVRSRYYYYYHHDLQRNLVSGQKYFYTGSNYTDDIGRSCVVVVPVNVLVVCCVPPVPVSVVVVD

InterPro domains:
  IPR003439 ABC transporter-like, ATP-binding domain [PF00005] (22-170)
  IPR003439 ABC transporter-like, ATP-binding domain [PS50893] (6-242)
  IPR003593 AAA+ ATPase domain [SM00382] (31-240)
  IPR005876 Cobalt transport protein ATP-binding subunit [TIGR01166] (15-204)
  IPR015856 ABC transporter, CbiO/EcfA subunit [cd03225] (7-219)
  IPR017871 ABC transporter-like, conserved site [PS00211] (142-156)
  IPR027417 P-loop containing nucleoside triphosphate hydrolase [G3DSA:3.40.50.300] (1-252)
  IPR027417 P-loop containing nucleoside triphosphate hydrolase [SSF52540] (4-235)
  IPR050095 Energy-coupling factor transporter ATP-binding [PTHR43553] (7-250)

B-factor: mean 40.58, std 10.28, range [18.68, 87.0]

Organism: Clostridium perfringens (strain ATCC 13124 / DSM 756 / JCM 1290 / NCIMB 6125 / NCTC 8237 / Type A) (NCBI:txid195103)